Protein AF-A0A284S691-F1 (afdb_monomer)

Structure (mmCIF, N/CA/C/O backbone):
data_AF-A0A284S691-F1
#
_entry.id   AF-A0A284S691-F1
#
loop_
_atom_site.group_PDB
_atom_site.id
_atom_site.type_symbol
_atom_site.label_atom_id
_atom_site.label_alt_id
_atom_site.label_comp_id
_atom_site.label_asym_id
_atom_site.label_entity_id
_atom_site.label_seq_id
_atom_site.pdbx_PDB_ins_code
_atom_site.Cartn_x
_atom_site.Cartn_y
_atom_site.Cartn_z
_atom_site.occupancy
_atom_site.B_iso_or_equiv
_atom_site.auth_seq_id
_atom_site.auth_comp_id
_atom_site.auth_asym_id
_atom_site.auth_atom_id
_atom_site.pdbx_PDB_model_num
ATOM 1 N N . MET A 1 1 ? 20.192 -10.372 -7.775 1.00 59.16 1 MET A N 1
ATOM 2 C CA . MET A 1 1 ? 20.772 -9.023 -7.565 1.00 59.16 1 MET A CA 1
ATOM 3 C C . MET A 1 1 ? 20.100 -7.984 -8.455 1.00 59.16 1 MET A C 1
ATOM 5 O O . MET A 1 1 ? 19.517 -7.064 -7.913 1.00 59.16 1 MET A O 1
ATOM 9 N N . PHE A 1 2 ? 20.125 -8.128 -9.785 1.00 78.75 2 PHE A N 1
ATOM 10 C CA . PHE A 1 2 ? 19.568 -7.114 -10.700 1.00 78.75 2 PHE A CA 1
ATOM 11 C C . PHE A 1 2 ? 18.055 -7.197 -10.926 1.00 78.75 2 PHE A C 1
ATOM 13 O O . PHE A 1 2 ? 17.470 -6.272 -11.473 1.00 78.75 2 PHE A O 1
ATOM 20 N N . GLU A 1 3 ? 17.423 -8.285 -10.493 1.00 80.56 3 GLU A N 1
ATOM 21 C CA . GLU A 1 3 ? 16.018 -8.586 -10.773 1.00 80.56 3 GLU A CA 1
ATOM 22 C C . GLU A 1 3 ? 15.043 -7.434 -10.471 1.00 80.56 3 GLU A C 1
ATOM 24 O O . GLU A 1 3 ? 14.272 -7.100 -11.370 1.00 80.56 3 GLU A O 1
ATOM 29 N N . PRO A 1 4 ? 15.119 -6.722 -9.328 1.00 82.25 4 PRO A N 1
ATOM 30 C CA . PRO A 1 4 ? 14.211 -5.604 -9.094 1.00 82.25 4 PRO A CA 1
ATOM 31 C C . PRO A 1 4 ? 14.428 -4.419 -10.046 1.00 82.25 4 PRO A C 1
ATOM 33 O O . PRO A 1 4 ? 13.468 -3.778 -10.465 1.00 82.25 4 PRO A O 1
ATOM 36 N N . ALA A 1 5 ? 15.678 -4.150 -10.434 1.00 84.81 5 ALA A N 1
ATOM 37 C CA . ALA A 1 5 ? 15.990 -3.120 -11.422 1.00 84.81 5 ALA A CA 1
ATOM 38 C C . ALA A 1 5 ? 15.486 -3.517 -12.821 1.00 84.81 5 ALA A C 1
ATOM 40 O O . ALA A 1 5 ? 14.982 -2.673 -13.559 1.00 84.81 5 ALA A O 1
ATOM 41 N N . CYS A 1 6 ? 15.562 -4.805 -13.173 1.00 86.25 6 CYS A N 1
ATOM 42 C CA . CYS A 1 6 ? 15.021 -5.328 -14.427 1.00 86.25 6 CYS A CA 1
ATOM 43 C C . CYS A 1 6 ? 13.490 -5.204 -14.482 1.00 86.25 6 CYS A C 1
ATOM 45 O O . CYS A 1 6 ? 12.966 -4.743 -15.492 1.00 86.25 6 CYS A O 1
ATOM 47 N N . ILE A 1 7 ? 12.783 -5.556 -13.400 1.00 86.50 7 ILE A N 1
ATOM 48 C CA . ILE A 1 7 ? 11.324 -5.370 -13.286 1.00 86.50 7 ILE A CA 1
ATOM 49 C C . ILE A 1 7 ? 10.966 -3.892 -13.454 1.00 86.50 7 ILE A C 1
ATOM 51 O O . ILE A 1 7 ? 10.066 -3.555 -14.221 1.00 86.50 7 ILE A O 1
ATOM 55 N N . ARG A 1 8 ? 11.716 -2.998 -12.799 1.00 86.69 8 ARG A N 1
ATOM 56 C CA . ARG A 1 8 ? 11.491 -1.554 -12.895 1.00 86.69 8 ARG A CA 1
ATOM 57 C C . ARG A 1 8 ? 11.617 -1.036 -14.327 1.00 86.69 8 ARG A C 1
ATOM 59 O O . ARG A 1 8 ? 10.779 -0.255 -14.756 1.00 86.69 8 ARG A O 1
ATOM 66 N N . ILE A 1 9 ? 12.620 -1.501 -15.074 1.00 87.88 9 ILE A N 1
ATOM 67 C CA . ILE A 1 9 ? 12.794 -1.151 -16.493 1.00 87.88 9 ILE A CA 1
ATOM 68 C C . ILE A 1 9 ? 11.584 -1.600 -17.319 1.00 87.88 9 ILE A C 1
ATOM 70 O O . ILE A 1 9 ? 11.101 -0.836 -18.150 1.00 87.88 9 ILE A O 1
ATOM 74 N N . VAL A 1 10 ? 11.073 -2.812 -17.087 1.00 87.94 10 VAL A N 1
ATOM 75 C CA . VAL A 1 10 ? 9.892 -3.313 -17.809 1.00 87.94 10 VAL A CA 1
ATOM 76 C C . VAL A 1 10 ? 8.674 -2.420 -17.569 1.00 87.94 10 VAL A C 1
ATOM 78 O O . VAL A 1 10 ? 7.976 -2.102 -18.531 1.00 87.94 10 VAL A O 1
ATOM 81 N N . ILE A 1 11 ? 8.4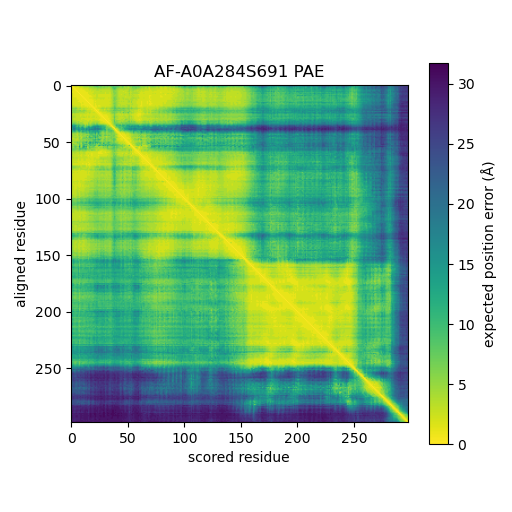57 -1.981 -16.325 1.00 89.00 11 ILE A N 1
ATOM 82 C CA . ILE A 1 11 ? 7.311 -1.147 -15.943 1.00 89.00 11 ILE A CA 1
ATOM 83 C C . ILE A 1 11 ? 7.475 0.303 -16.429 1.00 89.00 11 ILE A C 1
ATOM 85 O O . ILE A 1 11 ? 6.617 0.808 -17.149 1.00 89.00 11 ILE A O 1
ATOM 89 N N . ASP A 1 12 ? 8.578 0.979 -16.085 1.00 87.75 12 ASP A N 1
ATOM 90 C CA . ASP A 1 12 ? 8.760 2.416 -16.361 1.00 87.75 12 ASP A CA 1
ATOM 91 C C . ASP A 1 12 ? 8.804 2.720 -17.865 1.00 87.75 12 ASP A C 1
ATOM 93 O O . ASP A 1 12 ? 8.282 3.742 -18.313 1.00 87.75 12 ASP A O 1
ATOM 97 N N . PHE A 1 13 ? 9.397 1.820 -18.657 1.00 89.06 13 PHE A N 1
ATOM 98 C CA . PHE A 1 13 ? 9.438 1.945 -20.116 1.00 89.06 13 PHE A CA 1
ATOM 99 C C . PHE A 1 13 ? 8.267 1.253 -20.820 1.00 89.06 13 PHE A C 1
ATOM 101 O O . PHE A 1 13 ? 8.233 1.221 -22.051 1.00 89.06 13 PHE A O 1
ATOM 108 N N . LYS A 1 14 ? 7.298 0.723 -20.060 1.00 90.06 14 LYS A N 1
ATOM 109 C CA . LYS A 1 14 ? 6.078 0.086 -20.575 1.00 90.06 14 LYS A CA 1
ATOM 110 C C . LYS A 1 14 ? 6.353 -1.051 -21.560 1.00 90.06 14 LYS A C 1
ATOM 112 O O . LYS A 1 14 ? 5.610 -1.257 -22.516 1.00 90.06 14 LYS A O 1
ATOM 117 N N . ILE A 1 15 ? 7.444 -1.791 -21.358 1.00 88.88 15 ILE A N 1
ATOM 118 C CA . ILE A 1 15 ? 7.871 -2.849 -22.284 1.00 88.88 15 ILE A CA 1
ATOM 119 C C . ILE A 1 15 ? 6.790 -3.931 -22.382 1.00 88.88 15 ILE A C 1
ATOM 121 O O . ILE A 1 15 ? 6.462 -4.369 -23.483 1.00 88.88 15 ILE A O 1
ATOM 125 N N . ALA A 1 16 ? 6.195 -4.318 -21.249 1.00 89.44 16 ALA A N 1
ATOM 126 C CA . ALA A 1 16 ? 5.107 -5.292 -21.223 1.00 89.44 16 ALA A CA 1
ATOM 127 C C . ALA A 1 16 ? 3.877 -4.803 -22.010 1.00 89.44 16 ALA A C 1
ATOM 129 O O . ALA A 1 16 ? 3.261 -5.590 -22.724 1.00 89.44 16 ALA A O 1
ATOM 130 N N . ASP A 1 17 ? 3.550 -3.510 -21.956 1.00 91.31 17 ASP A N 1
ATOM 131 C CA . ASP A 1 17 ? 2.454 -2.931 -22.738 1.00 91.31 17 ASP A CA 1
ATOM 132 C C . ASP A 1 17 ? 2.718 -2.995 -24.246 1.00 91.31 17 ASP A C 1
ATOM 134 O O . ASP A 1 17 ? 1.840 -3.385 -25.014 1.00 91.31 17 ASP A O 1
ATOM 138 N N . TYR A 1 18 ? 3.936 -2.664 -24.687 1.00 89.81 18 TYR A N 1
ATOM 139 C CA . TYR A 1 18 ? 4.295 -2.752 -26.106 1.00 89.81 18 TYR A CA 1
ATOM 140 C C . TYR A 1 18 ? 4.242 -4.191 -26.629 1.00 89.81 18 TYR A C 1
ATOM 142 O O . TYR A 1 18 ? 3.773 -4.428 -27.744 1.00 89.81 18 TYR A O 1
ATOM 150 N N . LEU A 1 19 ? 4.673 -5.156 -25.814 1.00 90.50 19 LEU A N 1
ATOM 151 C CA . LEU A 1 19 ? 4.620 -6.579 -26.149 1.00 90.50 19 LEU A CA 1
ATOM 152 C C . LEU A 1 19 ? 3.191 -7.146 -26.152 1.00 90.50 19 LEU A C 1
ATOM 154 O O . LEU A 1 19 ? 2.951 -8.179 -26.771 1.00 90.50 19 LEU A O 1
ATOM 158 N N . LEU A 1 20 ? 2.219 -6.476 -25.523 1.00 90.25 20 LEU A N 1
ATOM 159 C CA . LEU A 1 20 ? 0.819 -6.916 -25.504 1.00 90.25 20 LEU A CA 1
ATOM 160 C C . LEU A 1 20 ? 0.196 -6.941 -26.908 1.00 90.25 20 LEU A C 1
ATOM 162 O O . LEU A 1 20 ? -0.598 -7.822 -27.225 1.00 90.25 20 LEU A O 1
ATOM 166 N N . ALA A 1 21 ? 0.588 -5.996 -27.764 1.00 88.00 21 ALA A N 1
ATOM 167 C CA . ALA A 1 21 ? 0.134 -5.916 -29.151 1.00 88.00 21 ALA A CA 1
ATOM 168 C C . ALA A 1 21 ? 0.934 -6.821 -30.114 1.00 88.00 21 ALA A C 1
ATOM 170 O O . ALA A 1 21 ? 0.681 -6.791 -31.320 1.00 88.00 21 ALA A O 1
ATOM 171 N N . LYS A 1 22 ? 1.922 -7.570 -29.603 1.00 90.56 22 LYS A N 1
ATOM 172 C CA . LYS A 1 22 ? 2.934 -8.310 -30.373 1.00 90.56 22 LYS A CA 1
ATOM 173 C C . LYS A 1 22 ? 3.151 -9.708 -29.782 1.00 90.56 22 LYS A C 1
ATOM 175 O O . LYS A 1 22 ? 4.185 -9.953 -29.159 1.00 90.56 22 LYS A O 1
ATOM 180 N N . PRO A 1 23 ? 2.183 -10.631 -29.935 1.00 86.25 23 PRO A N 1
ATOM 181 C CA . PRO A 1 23 ? 2.281 -11.982 -29.377 1.00 86.25 23 PRO A CA 1
ATOM 182 C C . PRO A 1 23 ? 3.472 -12.785 -29.923 1.00 86.25 23 PRO A C 1
ATOM 184 O O . PRO A 1 23 ? 3.987 -13.657 -29.230 1.00 86.25 23 PRO A O 1
ATOM 187 N N . GLU A 1 24 ? 3.928 -12.479 -31.137 1.00 88.06 24 GLU A N 1
ATOM 188 C CA . GLU A 1 24 ? 5.138 -13.028 -31.756 1.00 88.06 24 GLU A CA 1
ATOM 189 C C . GLU A 1 24 ? 6.447 -12.509 -31.134 1.00 88.06 24 GLU A C 1
ATOM 191 O O . GLU A 1 24 ? 7.512 -13.078 -31.366 1.00 88.06 24 GLU A O 1
ATOM 196 N N . GLY A 1 25 ? 6.365 -11.458 -30.318 1.00 89.50 25 GLY A N 1
ATOM 197 C CA . GLY A 1 25 ? 7.501 -10.775 -29.719 1.00 89.50 25 GLY A CA 1
ATOM 198 C C . GLY A 1 25 ? 8.087 -9.665 -30.587 1.00 89.50 25 GLY A C 1
ATOM 199 O O . GLY A 1 25 ? 7.695 -9.446 -31.730 1.00 89.50 25 GLY A O 1
ATOM 200 N N . LEU A 1 26 ? 9.031 -8.927 -30.010 1.00 90.19 26 LEU A N 1
ATOM 201 C CA . LEU A 1 26 ? 9.784 -7.867 -30.679 1.00 90.19 26 LEU A CA 1
ATOM 202 C C . LEU A 1 26 ? 11.280 -8.125 -30.562 1.00 90.19 26 LEU A C 1
ATOM 204 O O . LEU A 1 26 ? 11.754 -8.628 -29.538 1.00 90.19 26 LEU A O 1
ATOM 208 N N . HIS A 1 27 ? 12.026 -7.728 -31.592 1.00 90.25 27 HIS A N 1
ATOM 209 C CA . HIS A 1 27 ? 13.478 -7.815 -31.557 1.00 90.25 27 HIS A CA 1
ATOM 210 C C . HIS A 1 27 ? 14.060 -6.798 -30.560 1.00 90.25 27 HIS A C 1
ATOM 212 O O . HIS A 1 27 ? 13.557 -5.680 -30.408 1.00 90.25 27 HIS A O 1
ATOM 218 N N . VAL A 1 28 ? 15.171 -7.140 -29.902 1.00 86.06 28 VAL A N 1
ATOM 219 C CA . VAL A 1 28 ? 15.816 -6.308 -28.873 1.00 86.06 28 VAL A CA 1
ATOM 220 C C . VAL A 1 28 ? 16.140 -4.899 -29.364 1.00 86.06 28 VAL A C 1
ATOM 222 O O . VAL A 1 28 ? 16.062 -3.943 -28.597 1.00 86.06 28 VAL A O 1
ATOM 225 N N . SER A 1 29 ? 16.479 -4.736 -30.644 1.00 85.12 29 SER A N 1
ATOM 226 C CA . SER A 1 29 ? 16.773 -3.423 -31.228 1.00 85.12 29 SER A CA 1
ATOM 227 C C . SER A 1 29 ? 15.550 -2.509 -31.263 1.00 85.12 29 SER A C 1
ATOM 229 O O . SER A 1 29 ? 15.687 -1.303 -31.065 1.00 85.12 29 SER A O 1
ATOM 231 N N . GLU A 1 30 ? 14.362 -3.071 -31.496 1.00 85.81 30 GLU A N 1
ATOM 232 C CA . GLU A 1 30 ? 13.101 -2.326 -31.488 1.00 85.81 30 GLU A CA 1
ATOM 233 C C . GLU A 1 30 ? 12.750 -1.913 -30.060 1.00 85.81 30 GLU A C 1
ATOM 235 O O . GLU A 1 30 ? 12.485 -0.740 -29.795 1.00 85.81 30 GLU A O 1
ATOM 240 N N . LEU A 1 31 ? 12.876 -2.849 -29.114 1.00 84.44 31 LEU A N 1
ATOM 241 C CA . LEU A 1 31 ? 12.691 -2.579 -27.688 1.00 84.44 31 LEU A CA 1
ATOM 242 C C . LEU A 1 31 ? 13.699 -1.542 -27.162 1.00 84.44 31 LEU A C 1
ATOM 244 O O . LEU A 1 31 ? 13.345 -0.665 -26.378 1.00 84.44 31 LEU A O 1
ATOM 248 N N . ALA A 1 32 ? 14.943 -1.566 -27.644 1.00 83.44 32 ALA A N 1
ATOM 249 C CA . ALA A 1 32 ? 15.950 -0.556 -27.323 1.00 83.44 32 ALA A CA 1
ATOM 250 C C . ALA A 1 32 ? 15.619 0.831 -27.875 1.00 83.44 32 ALA A C 1
ATOM 252 O O . ALA A 1 32 ? 15.903 1.843 -27.227 1.00 83.44 32 ALA A O 1
ATOM 253 N N . GLY A 1 33 ? 14.985 0.884 -29.048 1.00 82.38 33 GLY A N 1
ATOM 254 C CA . GLY A 1 33 ? 14.453 2.120 -29.611 1.00 82.38 33 GLY A CA 1
ATOM 255 C C . GLY A 1 33 ? 13.418 2.774 -28.696 1.00 82.38 33 GLY A C 1
ATOM 256 O O . GLY A 1 33 ? 13.470 3.987 -28.502 1.00 82.38 33 GLY A O 1
ATOM 257 N N . ILE A 1 34 ? 12.547 1.972 -28.075 1.00 79.38 34 ILE A N 1
ATOM 258 C CA . ILE A 1 34 ? 11.507 2.441 -27.145 1.00 79.38 34 ILE A CA 1
ATOM 259 C C . ILE A 1 34 ? 12.117 3.057 -25.878 1.00 79.38 34 ILE A C 1
ATOM 261 O O . ILE A 1 34 ? 11.683 4.118 -25.437 1.00 79.38 34 ILE A O 1
ATOM 265 N N . VAL A 1 35 ? 13.131 2.410 -25.298 1.00 75.81 35 VAL A N 1
ATOM 266 C CA . VAL A 1 35 ? 13.708 2.806 -24.000 1.00 75.81 35 VAL A CA 1
ATOM 267 C C . VAL A 1 35 ? 14.578 4.060 -24.102 1.00 75.81 35 VAL A C 1
ATOM 269 O O . VAL A 1 35 ? 14.478 4.958 -23.269 1.00 75.81 35 VAL A O 1
ATOM 272 N N . SER A 1 36 ? 15.471 4.128 -25.092 1.00 68.19 36 SER A N 1
ATOM 273 C CA . SER A 1 36 ? 16.519 5.162 -25.138 1.00 68.19 36 SER A CA 1
ATOM 274 C C . SER A 1 36 ? 16.487 6.065 -26.366 1.00 68.19 36 SER A C 1
ATOM 276 O O . SER A 1 36 ? 17.348 6.938 -26.490 1.00 68.19 36 SER A O 1
ATOM 278 N N . GLY A 1 37 ? 15.576 5.837 -27.320 1.00 60.28 37 GLY A N 1
ATOM 279 C CA . GLY A 1 37 ? 15.599 6.511 -28.627 1.00 60.28 37 GLY A CA 1
ATOM 280 C C . GLY A 1 37 ? 16.883 6.253 -29.437 1.00 60.28 37 GLY A C 1
ATOM 281 O O . GLY A 1 37 ? 17.103 6.865 -30.479 1.00 60.28 37 GLY A O 1
ATOM 282 N N . LYS A 1 38 ? 17.760 5.367 -28.948 1.00 52.69 38 LYS A N 1
ATOM 283 C CA . LYS A 1 38 ? 19.059 4.986 -29.512 1.00 52.69 38 LYS A CA 1
ATOM 284 C C . LYS A 1 38 ? 19.264 3.490 -29.298 1.00 52.69 38 LYS A C 1
ATOM 286 O O . LYS A 1 38 ? 19.074 2.998 -28.188 1.00 52.69 38 LYS A O 1
ATOM 291 N N . ALA A 1 39 ? 19.717 2.792 -30.337 1.00 54.03 39 ALA A N 1
ATOM 292 C CA . ALA A 1 39 ? 19.916 1.339 -30.340 1.00 54.03 39 ALA A CA 1
ATOM 293 C C . ALA A 1 39 ? 21.047 0.840 -29.409 1.00 54.03 39 ALA A C 1
ATOM 295 O O . ALA A 1 39 ? 21.148 -0.356 -29.149 1.00 54.03 39 ALA A O 1
ATOM 296 N N . SER A 1 40 ? 21.895 1.732 -28.883 1.00 54.34 40 SER A N 1
ATOM 297 C CA . SER A 1 40 ? 23.124 1.381 -28.150 1.00 54.34 40 SER A CA 1
ATOM 298 C C . SER A 1 40 ? 22.911 0.697 -26.794 1.00 54.34 40 SER A C 1
ATOM 300 O O . SER A 1 40 ? 23.873 0.188 -26.230 1.00 54.34 40 SER A O 1
ATOM 302 N N . ASN A 1 41 ? 21.680 0.658 -26.272 1.00 63.81 41 ASN A N 1
ATOM 303 C CA . ASN A 1 41 ? 21.364 0.046 -24.974 1.00 63.81 41 ASN A CA 1
ATOM 304 C C . ASN A 1 41 ? 20.722 -1.350 -25.095 1.00 63.81 41 ASN A C 1
ATOM 306 O O . ASN A 1 41 ? 20.270 -1.905 -24.091 1.00 63.81 41 ASN A O 1
ATOM 310 N N . GLY A 1 42 ? 20.686 -1.928 -26.304 1.00 65.00 42 GLY A N 1
ATOM 311 C CA . GLY A 1 42 ? 20.043 -3.220 -26.564 1.00 65.00 42 GLY A CA 1
ATOM 312 C C . GLY A 1 42 ? 20.563 -4.358 -25.689 1.00 65.00 42 GLY A C 1
ATOM 313 O O . GLY A 1 42 ? 19.768 -5.141 -25.190 1.00 65.00 42 GLY A O 1
ATOM 314 N N . SER A 1 43 ? 21.862 -4.404 -25.389 1.00 69.38 43 SER A N 1
ATOM 315 C CA . SER A 1 43 ? 22.449 -5.432 -24.518 1.00 69.38 43 SER A CA 1
ATOM 316 C C . SER A 1 43 ? 21.956 -5.355 -23.066 1.00 69.38 43 SER A C 1
ATOM 318 O O . SER A 1 43 ? 21.643 -6.386 -22.474 1.00 69.38 43 SER A O 1
ATOM 320 N N . CYS A 1 44 ? 21.817 -4.151 -22.498 1.00 74.06 44 CYS A N 1
ATOM 321 C CA . CYS A 1 44 ? 21.237 -3.964 -21.162 1.00 74.06 44 CYS A CA 1
ATOM 322 C C . CYS A 1 44 ? 19.767 -4.393 -21.117 1.00 74.06 44 CYS A C 1
ATOM 324 O O . CYS A 1 44 ? 19.333 -5.012 -20.148 1.00 74.06 44 CYS A O 1
ATOM 326 N N . ILE A 1 45 ? 19.003 -4.085 -22.165 1.00 75.81 45 ILE A N 1
ATOM 327 C CA . ILE A 1 45 ? 17.580 -4.430 -22.246 1.00 75.81 45 ILE A CA 1
ATOM 328 C C . ILE A 1 45 ? 17.412 -5.934 -22.454 1.00 75.81 45 ILE A C 1
ATOM 330 O O . ILE A 1 45 ? 16.691 -6.556 -21.681 1.00 75.81 45 ILE A O 1
ATOM 334 N N . ALA A 1 46 ? 18.148 -6.549 -23.386 1.00 70.44 46 ALA A N 1
ATOM 335 C CA . ALA A 1 46 ? 18.174 -8.003 -23.552 1.00 70.44 46 ALA A CA 1
ATOM 336 C C . ALA A 1 46 ? 18.523 -8.714 -22.245 1.00 70.44 46 ALA A C 1
ATOM 338 O O . ALA A 1 46 ? 17.845 -9.668 -21.874 1.00 70.44 46 ALA A O 1
ATOM 339 N N . PHE A 1 47 ? 19.529 -8.233 -21.510 1.00 77.38 47 PHE A N 1
ATOM 340 C CA . PHE A 1 47 ? 19.877 -8.785 -20.204 1.00 77.38 47 PHE A CA 1
ATOM 341 C C . PHE A 1 47 ? 18.701 -8.710 -19.220 1.00 77.38 47 PHE A C 1
ATOM 343 O O . PHE A 1 47 ? 18.337 -9.720 -18.616 1.00 77.38 47 PHE A O 1
ATOM 350 N N . CYS A 1 48 ? 18.061 -7.543 -19.099 1.00 78.69 48 CYS A N 1
ATOM 351 C CA . CYS A 1 48 ? 16.929 -7.361 -18.191 1.00 78.69 48 CYS A CA 1
ATOM 352 C C . CYS A 1 48 ? 15.747 -8.266 -18.548 1.00 78.69 48 CYS A C 1
ATOM 354 O O . CYS A 1 48 ? 15.198 -8.937 -17.675 1.00 78.69 48 CYS A O 1
ATOM 356 N N . LEU A 1 49 ? 15.382 -8.322 -19.827 1.00 75.69 49 LEU A N 1
ATOM 357 C CA . LEU A 1 49 ? 14.253 -9.113 -20.308 1.00 75.69 49 LEU A CA 1
ATOM 358 C C . LEU A 1 49 ? 14.536 -10.619 -20.238 1.00 75.69 49 LEU A C 1
ATOM 360 O O . LEU A 1 49 ? 13.643 -11.402 -19.915 1.00 75.69 49 LEU A O 1
ATOM 364 N N . THR A 1 50 ? 15.788 -11.032 -20.442 1.00 77.00 50 THR A N 1
ATOM 365 C CA . THR A 1 50 ? 16.205 -12.431 -20.266 1.00 77.00 50 THR A CA 1
ATOM 366 C C . THR A 1 50 ? 16.081 -12.860 -18.805 1.00 77.00 50 THR A C 1
ATOM 368 O O . THR A 1 50 ? 15.560 -13.940 -18.535 1.00 77.00 50 THR A O 1
ATOM 371 N N . ILE A 1 51 ? 16.468 -12.005 -17.846 1.00 75.88 51 ILE A N 1
ATOM 372 C CA . ILE A 1 51 ? 16.265 -12.278 -16.410 1.00 75.88 51 ILE A CA 1
ATOM 373 C C . ILE A 1 51 ? 14.775 -12.433 -16.080 1.00 75.88 51 ILE A C 1
ATOM 375 O O . ILE A 1 51 ? 14.412 -13.340 -15.335 1.00 75.88 51 ILE A O 1
ATOM 379 N N . GLN A 1 52 ? 13.909 -11.611 -16.682 1.00 74.38 52 GLN A N 1
ATOM 380 C CA . GLN A 1 52 ? 12.448 -11.717 -16.536 1.00 74.38 52 GLN A CA 1
ATOM 381 C C . GLN A 1 52 ? 11.826 -12.877 -17.336 1.00 74.38 52 GLN A C 1
ATOM 383 O O . GLN A 1 52 ? 10.606 -13.047 -17.346 1.00 74.38 52 GLN A O 1
ATOM 388 N N . ARG A 1 53 ? 12.655 -13.707 -17.986 1.00 77.81 53 ARG A N 1
ATOM 389 C CA . ARG A 1 53 ? 12.248 -14.887 -18.766 1.00 77.81 53 ARG A CA 1
ATOM 390 C C . ARG A 1 53 ? 11.303 -14.551 -19.926 1.00 77.81 53 ARG A C 1
ATOM 392 O O . ARG A 1 53 ? 10.429 -15.343 -20.266 1.00 77.81 53 ARG A O 1
ATOM 399 N N . LEU A 1 54 ? 11.475 -13.370 -20.517 1.00 72.94 54 LEU A N 1
ATOM 400 C CA . LEU A 1 54 ? 10.695 -12.876 -21.658 1.00 72.94 54 LEU A CA 1
ATOM 401 C C . LEU A 1 54 ? 11.262 -13.318 -23.021 1.00 72.94 54 LEU A C 1
ATOM 403 O O . LEU A 1 54 ? 10.637 -13.063 -24.043 1.00 72.94 54 LEU A O 1
ATOM 407 N N . LEU A 1 55 ? 12.454 -13.925 -23.062 1.00 72.38 55 LEU A N 1
ATOM 408 C CA . LEU A 1 55 ? 13.108 -14.363 -24.302 1.00 72.38 55 LEU A CA 1
ATOM 409 C C . LEU A 1 55 ? 12.367 -15.568 -24.901 1.00 72.38 55 LEU A C 1
ATOM 411 O O . LEU A 1 55 ? 12.191 -16.575 -24.212 1.00 72.38 55 LEU A O 1
ATOM 415 N N . VAL A 1 56 ? 11.974 -15.472 -26.171 1.00 81.25 56 VAL A N 1
ATOM 416 C CA . VAL A 1 56 ? 11.262 -16.544 -26.893 1.00 81.25 56 VAL A CA 1
ATOM 417 C C . VAL A 1 56 ? 12.032 -17.085 -28.099 1.00 81.25 56 VAL A C 1
ATOM 419 O O . VAL A 1 56 ? 11.864 -18.253 -28.434 1.00 81.25 56 VAL A O 1
ATOM 422 N N . ASP A 1 57 ? 12.905 -16.278 -28.704 1.00 81.12 57 ASP A N 1
ATOM 423 C CA . ASP A 1 57 ? 13.831 -16.673 -29.776 1.00 81.12 57 ASP A CA 1
ATOM 424 C C . ASP A 1 57 ? 15.082 -15.769 -29.734 1.00 81.12 57 ASP A C 1
ATOM 426 O O . ASP A 1 57 ? 15.153 -14.864 -28.899 1.00 81.12 57 ASP A O 1
ATOM 430 N N . LEU A 1 58 ? 16.081 -15.998 -30.593 1.00 83.06 58 LEU A N 1
ATOM 431 C CA . LEU A 1 58 ? 17.310 -15.203 -30.655 1.00 83.06 58 LEU A CA 1
ATOM 432 C C . LEU A 1 58 ? 16.984 -13.712 -30.794 1.00 83.06 58 LEU A C 1
ATOM 434 O O . LEU A 1 58 ? 16.441 -13.275 -31.805 1.00 83.06 58 LEU A O 1
ATOM 438 N N . ASP A 1 59 ? 17.335 -12.949 -29.757 1.00 85.31 59 ASP A N 1
ATOM 439 C CA . ASP A 1 59 ? 17.086 -11.512 -29.637 1.00 85.31 59 ASP A CA 1
ATOM 440 C C . ASP A 1 59 ? 15.606 -11.090 -29.739 1.00 85.31 59 ASP A C 1
ATOM 442 O O . ASP A 1 59 ? 15.326 -9.897 -29.846 1.00 85.31 59 ASP A O 1
ATOM 446 N N . VAL A 1 60 ? 14.650 -12.023 -29.639 1.00 87.69 60 VAL A N 1
ATOM 447 C CA . VAL A 1 60 ? 13.203 -11.752 -29.682 1.00 87.69 60 VAL A CA 1
ATOM 448 C C . VAL A 1 60 ? 12.566 -12.023 -28.323 1.00 87.69 60 VAL A C 1
ATOM 450 O O . VAL A 1 60 ? 12.711 -13.100 -27.739 1.00 87.69 60 VAL A O 1
ATOM 453 N N . PHE A 1 61 ? 11.817 -11.038 -27.829 1.00 89.81 61 PHE A N 1
ATOM 454 C CA . PHE A 1 61 ? 11.175 -11.076 -26.517 1.00 89.81 61 PHE A CA 1
ATOM 455 C C . PHE A 1 61 ? 9.664 -10.918 -26.646 1.00 89.81 61 PHE A C 1
ATOM 457 O O . PHE A 1 61 ? 9.207 -10.035 -27.365 1.00 89.81 61 PHE A O 1
ATOM 464 N N . ALA A 1 62 ? 8.894 -11.726 -25.918 1.00 91.19 62 ALA A N 1
ATOM 465 C CA . ALA A 1 62 ? 7.434 -11.671 -25.879 1.00 91.19 62 ALA A CA 1
ATOM 466 C C . ALA A 1 62 ? 6.921 -11.838 -24.446 1.00 91.19 62 ALA A C 1
ATOM 468 O O . ALA A 1 62 ? 7.588 -12.440 -23.600 1.00 91.19 62 ALA A O 1
ATOM 469 N N . ASN A 1 63 ? 5.721 -11.322 -24.169 1.00 90.06 63 ASN A N 1
ATOM 470 C CA . ASN A 1 63 ? 5.107 -11.498 -22.858 1.00 90.06 63 ASN A CA 1
ATOM 471 C C . ASN A 1 63 ? 4.847 -12.975 -22.549 1.00 90.06 63 ASN A C 1
ATOM 473 O O . ASN A 1 63 ? 4.386 -13.744 -23.389 1.00 90.06 63 ASN A O 1
ATOM 477 N N . ASN A 1 64 ? 5.075 -13.344 -21.293 1.00 85.25 64 ASN A N 1
ATOM 478 C CA . ASN A 1 64 ? 4.684 -14.624 -20.727 1.00 85.25 64 ASN A CA 1
ATOM 479 C C . ASN A 1 64 ? 3.648 -14.395 -19.614 1.00 85.25 64 ASN A C 1
ATOM 481 O O . ASN A 1 64 ? 3.343 -13.265 -19.240 1.00 85.25 64 ASN A O 1
ATOM 485 N N . ARG A 1 65 ? 3.121 -15.475 -19.030 1.00 84.75 65 ARG A N 1
ATOM 486 C CA . ARG A 1 65 ? 2.096 -15.380 -17.976 1.00 84.75 65 ARG A CA 1
ATOM 487 C C . ARG A 1 65 ? 2.505 -14.506 -16.778 1.00 84.75 65 ARG A C 1
ATOM 489 O O . ARG A 1 65 ? 1.635 -13.896 -16.174 1.00 84.75 65 ARG A O 1
ATOM 496 N N . LEU A 1 66 ? 3.790 -14.464 -16.423 1.00 83.25 66 LEU A N 1
ATOM 497 C CA . LEU A 1 66 ? 4.286 -13.669 -15.296 1.00 83.25 66 LEU A CA 1
ATOM 498 C C . LEU A 1 66 ? 4.447 -12.196 -15.676 1.00 83.25 66 LEU A C 1
ATOM 500 O O . LEU A 1 66 ? 4.064 -11.324 -14.907 1.00 83.25 66 LEU A O 1
ATOM 504 N N . SER A 1 67 ? 4.971 -11.907 -16.867 1.00 84.81 67 SER A N 1
ATOM 505 C CA . SER A 1 67 ? 5.171 -10.526 -17.310 1.00 84.81 67 SER A CA 1
ATOM 506 C C . SER A 1 67 ? 3.869 -9.801 -17.642 1.00 84.81 67 SER A C 1
ATOM 508 O O . SER A 1 67 ? 3.844 -8.575 -17.628 1.00 84.81 67 SER A O 1
ATOM 510 N N . MET A 1 68 ? 2.778 -10.536 -17.877 1.00 87.56 68 MET A N 1
ATOM 511 C CA . MET A 1 68 ? 1.438 -9.952 -17.991 1.00 87.56 68 MET A CA 1
ATOM 512 C C . MET A 1 68 ? 1.019 -9.193 -16.724 1.00 87.56 68 MET A C 1
ATOM 514 O O . MET A 1 68 ? 0.321 -8.194 -16.836 1.00 87.56 68 MET A O 1
ATOM 518 N N . ALA A 1 69 ? 1.507 -9.594 -15.544 1.00 86.69 69 ALA A N 1
ATOM 519 C CA . ALA A 1 69 ? 1.271 -8.875 -14.288 1.00 86.69 69 ALA A CA 1
ATOM 520 C C . ALA A 1 69 ? 2.042 -7.539 -14.191 1.00 86.69 69 ALA A C 1
ATOM 522 O O . ALA A 1 69 ? 1.860 -6.778 -13.245 1.00 86.69 69 ALA A O 1
ATOM 523 N N . LEU A 1 70 ? 2.936 -7.255 -15.148 1.00 88.56 70 LEU A N 1
ATOM 524 C CA . LEU A 1 70 ? 3.716 -6.014 -15.229 1.00 88.56 70 LEU A CA 1
ATOM 525 C C . LEU A 1 70 ? 3.154 -5.025 -16.264 1.00 88.56 70 LEU A C 1
ATOM 527 O O . LEU A 1 70 ? 3.744 -3.966 -16.468 1.00 88.56 70 LEU A O 1
ATOM 531 N N . VAL A 1 71 ? 2.047 -5.367 -16.931 1.00 89.81 71 VAL A N 1
ATOM 532 C CA . VAL A 1 71 ? 1.342 -4.484 -17.872 1.00 89.81 71 VAL A CA 1
ATOM 533 C C . VAL A 1 71 ? 0.728 -3.304 -17.114 1.00 89.81 71 VAL A C 1
ATOM 535 O O . VAL A 1 71 ? 0.251 -3.452 -15.986 1.00 89.81 71 VAL A O 1
ATOM 538 N N . SER A 1 72 ? 0.717 -2.119 -17.730 1.00 85.56 72 SER A N 1
ATOM 539 C CA . SER A 1 72 ? 0.146 -0.927 -17.106 1.00 85.56 72 SER A CA 1
ATOM 540 C C . SER A 1 72 ? -1.332 -1.141 -16.759 1.00 85.56 72 SER A C 1
ATOM 542 O O . SER A 1 72 ? -2.136 -1.564 -17.586 1.00 85.56 72 SER A O 1
ATOM 544 N N . GLY A 1 73 ? -1.703 -0.792 -15.527 1.00 78.19 73 GLY A N 1
ATOM 545 C CA . GLY A 1 73 ? -3.070 -0.936 -15.017 1.00 78.19 73 GLY A CA 1
ATOM 546 C C . GLY A 1 73 ? -3.323 -2.227 -14.238 1.00 78.19 73 GLY A C 1
ATOM 547 O O . GLY A 1 73 ? -4.314 -2.284 -13.513 1.00 78.19 73 GLY A O 1
ATOM 548 N N . ASP A 1 74 ? -2.424 -3.213 -14.308 1.00 83.00 74 ASP A N 1
ATOM 549 C CA . ASP A 1 74 ? -2.434 -4.336 -13.373 1.00 83.00 74 ASP A CA 1
ATOM 550 C C . ASP A 1 74 ? -1.991 -3.861 -11.976 1.00 83.00 74 ASP A C 1
ATOM 552 O O . ASP A 1 74 ? -1.053 -3.064 -11.829 1.00 83.00 74 ASP A O 1
ATOM 556 N N . GLY A 1 75 ? -2.677 -4.316 -10.926 1.00 76.12 75 GLY A N 1
ATOM 557 C CA . GLY A 1 75 ? -2.349 -3.926 -9.557 1.00 76.12 75 GLY A CA 1
ATOM 558 C C . GLY A 1 75 ? -0.953 -4.392 -9.136 1.00 76.12 75 GLY A C 1
ATOM 559 O O . GLY A 1 75 ? -0.278 -3.699 -8.367 1.00 76.12 75 GLY A O 1
ATOM 560 N N . ILE A 1 76 ? -0.488 -5.531 -9.661 1.00 81.75 76 ILE A N 1
ATOM 561 C CA . ILE A 1 76 ? 0.824 -6.099 -9.343 1.00 81.75 76 ILE A CA 1
ATOM 562 C C . ILE A 1 76 ? 1.921 -5.197 -9.907 1.00 81.75 76 ILE A C 1
ATOM 564 O O . ILE A 1 76 ? 2.929 -4.987 -9.233 1.00 81.75 76 ILE A O 1
ATOM 568 N N . ALA A 1 77 ? 1.711 -4.577 -11.072 1.00 86.00 77 ALA A N 1
ATOM 569 C CA . ALA A 1 77 ? 2.633 -3.586 -11.621 1.00 86.00 77 ALA A CA 1
ATOM 570 C C . ALA A 1 77 ? 2.780 -2.370 -10.686 1.00 86.00 77 ALA A C 1
ATOM 572 O O . ALA A 1 77 ? 3.892 -1.882 -10.468 1.00 86.00 77 ALA A O 1
ATOM 573 N N . MET A 1 78 ? 1.685 -1.905 -10.070 1.00 82.81 78 MET A N 1
ATOM 574 C CA . MET A 1 78 ? 1.723 -0.810 -9.087 1.00 82.81 78 MET A CA 1
ATOM 575 C C . MET A 1 78 ? 2.455 -1.220 -7.804 1.00 82.81 78 MET A C 1
ATOM 577 O O . MET A 1 78 ? 3.287 -0.465 -7.300 1.00 82.81 78 MET A O 1
ATOM 581 N N . TYR A 1 79 ? 2.216 -2.433 -7.301 1.00 83.75 79 TYR A N 1
ATOM 582 C CA . TYR A 1 79 ? 2.946 -2.954 -6.143 1.00 83.75 79 TYR A CA 1
ATOM 583 C C . TYR A 1 79 ? 4.442 -3.122 -6.429 1.00 83.75 79 TYR A C 1
ATOM 585 O O . TYR A 1 79 ? 5.290 -2.622 -5.685 1.00 83.75 79 TYR A O 1
ATOM 593 N N . ALA A 1 80 ? 4.780 -3.739 -7.560 1.00 85.25 80 ALA A N 1
ATOM 594 C CA . ALA A 1 80 ? 6.152 -3.893 -8.019 1.00 85.25 80 ALA A CA 1
ATOM 595 C C . ALA A 1 80 ? 6.845 -2.534 -8.189 1.00 85.25 80 ALA A C 1
ATOM 597 O O . ALA A 1 80 ? 8.014 -2.406 -7.841 1.00 85.25 80 ALA A O 1
ATOM 598 N N . THR A 1 81 ? 6.137 -1.498 -8.645 1.00 86.56 81 THR A N 1
ATOM 599 C CA . THR A 1 81 ? 6.654 -0.123 -8.750 1.00 86.56 81 THR A CA 1
ATOM 600 C C . THR A 1 81 ? 7.135 0.396 -7.393 1.00 86.56 81 THR A C 1
ATOM 602 O O . THR A 1 81 ? 8.286 0.821 -7.288 1.00 86.56 81 THR A O 1
ATOM 605 N N . VAL A 1 82 ? 6.301 0.322 -6.351 1.00 84.75 82 VAL A N 1
ATOM 606 C CA . VAL A 1 82 ? 6.643 0.799 -4.995 1.00 84.75 82 VAL A CA 1
ATOM 607 C C . VAL A 1 82 ? 7.860 0.053 -4.439 1.00 84.75 82 VAL A C 1
ATOM 609 O O . VAL A 1 82 ? 8.826 0.673 -3.988 1.00 84.75 82 VAL A O 1
ATOM 612 N N . ILE A 1 83 ? 7.856 -1.279 -4.543 1.00 84.00 83 ILE A N 1
ATOM 613 C CA . ILE A 1 83 ? 8.936 -2.126 -4.020 1.00 84.00 83 ILE A CA 1
ATOM 614 C C . ILE A 1 83 ? 10.251 -1.891 -4.771 1.00 84.00 83 ILE A C 1
ATOM 616 O O . ILE A 1 83 ? 11.316 -1.751 -4.167 1.00 84.00 83 ILE A O 1
ATOM 620 N N . THR A 1 84 ? 10.195 -1.847 -6.102 1.00 85.25 84 THR A N 1
ATOM 621 C CA . THR A 1 84 ? 11.401 -1.770 -6.935 1.00 85.25 84 THR A CA 1
ATOM 622 C C . THR A 1 84 ? 12.056 -0.390 -6.943 1.00 85.25 84 THR A C 1
ATOM 624 O O . THR A 1 84 ? 13.247 -0.307 -7.240 1.00 85.25 84 THR A O 1
ATOM 627 N N . ASP A 1 85 ? 11.321 0.667 -6.586 1.00 86.88 85 ASP A N 1
ATOM 628 C CA . ASP A 1 85 ? 11.829 2.039 -6.488 1.00 86.88 85 ASP A CA 1
ATOM 629 C C . ASP A 1 85 ? 12.110 2.436 -5.042 1.00 86.88 85 ASP A C 1
ATOM 631 O O . ASP A 1 85 ? 13.242 2.317 -4.575 1.00 86.88 85 ASP A O 1
ATOM 635 N N . GLU A 1 86 ? 11.089 2.888 -4.321 1.00 85.00 86 GLU A N 1
ATOM 636 C CA . GLU A 1 86 ? 11.239 3.533 -3.017 1.00 85.00 86 GLU A CA 1
ATOM 637 C C . GLU A 1 86 ? 11.815 2.566 -1.984 1.00 85.00 86 GLU A C 1
ATOM 639 O O . GLU A 1 86 ? 12.784 2.902 -1.297 1.00 85.00 86 GLU A O 1
ATOM 644 N N . THR A 1 87 ? 11.271 1.347 -1.901 1.00 83.62 87 THR A N 1
ATOM 645 C CA . THR A 1 87 ? 11.71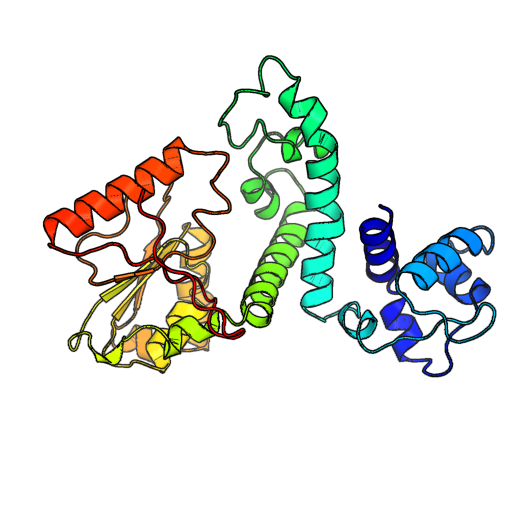8 0.354 -0.917 1.00 83.62 87 THR A CA 1
ATOM 646 C C . THR A 1 87 ? 13.146 -0.091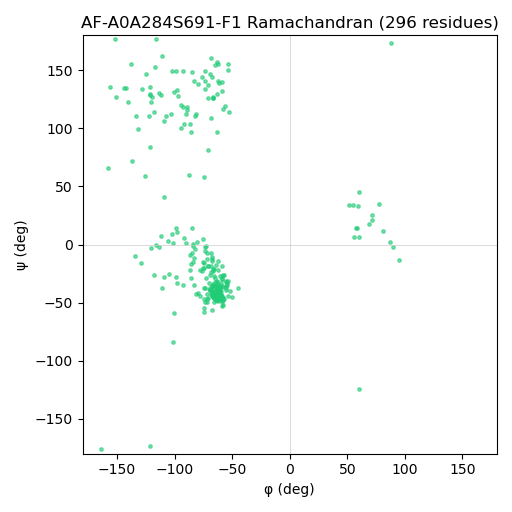 -1.185 1.00 83.62 87 THR A C 1
ATOM 648 O O . THR A 1 87 ? 13.967 -0.040 -0.275 1.00 83.62 87 THR A O 1
ATOM 651 N N . ASN A 1 88 ? 13.484 -0.473 -2.418 1.00 84.75 88 ASN A N 1
ATOM 652 C CA . ASN A 1 88 ? 14.837 -0.932 -2.730 1.00 84.75 88 ASN A CA 1
ATOM 653 C C . ASN A 1 88 ? 15.894 0.157 -2.586 1.00 84.75 88 ASN A C 1
ATOM 655 O O . ASN A 1 88 ? 16.953 -0.105 -2.018 1.00 84.75 88 ASN A O 1
ATOM 659 N N . LYS A 1 89 ? 15.619 1.377 -3.062 1.00 86.88 89 LYS A N 1
ATOM 660 C CA . LYS A 1 89 ? 16.565 2.490 -2.922 1.00 86.88 89 LYS A CA 1
ATOM 661 C C . LYS A 1 89 ? 16.791 2.844 -1.455 1.00 86.88 89 LYS A C 1
ATOM 663 O O . LYS A 1 89 ? 17.929 3.061 -1.051 1.00 86.88 89 LYS A O 1
ATOM 668 N N . SER A 1 90 ? 15.729 2.824 -0.650 1.00 86.75 90 SER A N 1
ATOM 669 C CA . SER A 1 90 ? 15.832 3.004 0.800 1.00 86.75 90 SER A CA 1
ATOM 670 C C . SER A 1 90 ? 16.596 1.850 1.453 1.00 86.75 90 SER A C 1
ATOM 672 O O . SER A 1 90 ? 17.488 2.085 2.259 1.00 86.75 90 SER A O 1
ATOM 674 N N . ALA A 1 91 ? 16.309 0.601 1.080 1.00 84.50 91 ALA A N 1
ATOM 675 C CA . ALA A 1 91 ? 16.963 -0.584 1.635 1.00 84.50 91 ALA A CA 1
ATOM 676 C C . ALA A 1 91 ? 18.475 -0.592 1.372 1.00 84.50 91 ALA A C 1
ATOM 678 O O . ALA A 1 91 ? 19.245 -1.005 2.239 1.00 84.50 91 ALA A O 1
ATOM 679 N N . SER A 1 92 ? 18.917 -0.081 0.219 1.00 88.38 92 SER A N 1
ATOM 680 C CA . SER A 1 92 ? 20.343 0.082 -0.076 1.00 88.38 92 SER A 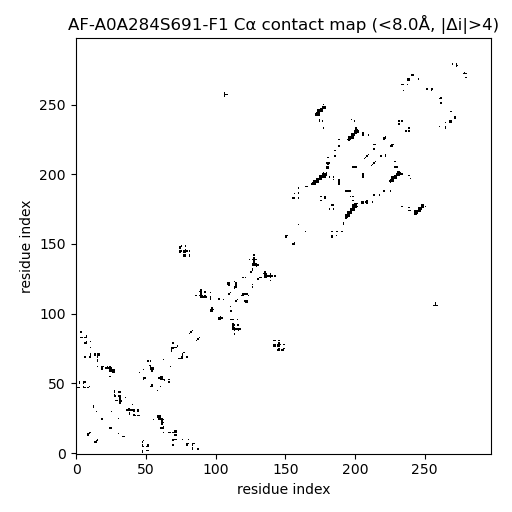CA 1
ATOM 681 C C . SER A 1 92 ? 21.065 1.036 0.878 1.00 88.38 92 SER A C 1
ATOM 683 O O . SER A 1 92 ? 22.271 0.895 1.016 1.00 88.38 92 SER A O 1
ATOM 685 N N . MET A 1 93 ? 20.354 1.945 1.557 1.00 89.12 93 MET A N 1
ATOM 686 C CA . MET A 1 93 ? 20.926 2.879 2.537 1.00 89.12 93 MET A CA 1
ATOM 687 C C . MET A 1 93 ? 20.948 2.328 3.969 1.00 89.12 93 MET A C 1
ATOM 689 O O . MET A 1 93 ? 21.323 3.040 4.900 1.00 89.12 93 MET A O 1
ATOM 693 N N . LEU A 1 94 ? 20.496 1.087 4.189 1.00 87.25 94 LEU A N 1
ATOM 694 C CA . LEU A 1 94 ? 20.356 0.532 5.536 1.00 87.25 94 LEU A CA 1
ATOM 695 C C . LEU A 1 94 ? 21.700 0.448 6.271 1.00 87.25 94 LEU A C 1
ATOM 697 O O . LEU A 1 94 ? 21.765 0.734 7.463 1.00 87.25 94 LEU A O 1
ATOM 701 N N . THR A 1 95 ? 22.777 0.087 5.569 1.00 89.75 95 THR A N 1
ATOM 702 C CA . THR A 1 95 ? 24.105 -0.058 6.186 1.00 89.75 95 THR A CA 1
ATOM 703 C C . THR A 1 95 ? 24.666 1.293 6.617 1.00 89.75 95 THR A C 1
ATOM 705 O O . THR A 1 95 ? 25.235 1.416 7.698 1.00 89.75 95 THR A O 1
ATOM 708 N N . GLU A 1 96 ? 24.508 2.308 5.775 1.00 91.62 96 GLU A N 1
ATOM 709 C CA . GLU A 1 96 ? 24.910 3.685 6.031 1.00 91.62 96 GLU A CA 1
ATOM 710 C C . GLU A 1 96 ? 24.113 4.256 7.199 1.00 91.62 96 GLU A C 1
ATOM 712 O O . GLU A 1 96 ? 24.706 4.832 8.105 1.00 91.62 96 GLU A O 1
ATOM 717 N N . ASN A 1 97 ? 22.797 4.027 7.220 1.00 90.00 97 ASN A N 1
ATOM 718 C CA . ASN A 1 97 ? 21.937 4.526 8.285 1.00 90.00 97 ASN A CA 1
ATOM 719 C C . ASN A 1 97 ? 22.282 3.897 9.643 1.00 90.00 97 ASN A C 1
ATOM 721 O O . ASN A 1 97 ? 22.350 4.592 10.647 1.00 90.00 97 ASN A O 1
ATOM 725 N N . LEU A 1 98 ? 22.573 2.591 9.676 1.00 88.69 98 LEU A N 1
ATOM 726 C CA . LEU A 1 98 ? 22.979 1.891 10.902 1.00 88.69 98 LEU A CA 1
ATOM 727 C C . LEU A 1 98 ? 24.366 2.307 11.418 1.00 88.69 98 LEU A C 1
ATOM 729 O O . LEU A 1 98 ? 24.658 2.121 12.598 1.00 88.69 98 LEU A O 1
ATOM 733 N N . ARG A 1 99 ? 25.233 2.829 10.544 1.00 92.81 99 ARG A N 1
ATOM 734 C CA . ARG A 1 99 ? 26.570 3.329 10.907 1.00 92.81 99 ARG A CA 1
ATOM 735 C C . ARG A 1 99 ? 26.561 4.777 11.378 1.00 92.81 99 ARG A C 1
ATOM 737 O O . ARG A 1 99 ? 27.555 5.211 11.959 1.00 92.81 99 ARG A O 1
ATOM 744 N N . ASP A 1 100 ? 25.497 5.515 11.094 1.00 93.00 100 ASP A N 1
ATOM 745 C CA . ASP A 1 100 ? 25.360 6.894 11.532 1.00 93.00 100 ASP A CA 1
ATOM 746 C C . ASP A 1 100 ? 25.247 6.936 13.071 1.00 93.00 100 ASP A C 1
ATOM 748 O O . ASP A 1 100 ? 24.415 6.222 13.640 1.00 93.00 100 ASP A O 1
ATOM 752 N N . PRO A 1 101 ? 26.093 7.716 13.768 1.00 92.69 101 PRO A N 1
ATOM 753 C CA . PRO A 1 101 ? 26.106 7.749 15.228 1.00 92.69 101 PRO A CA 1
ATOM 754 C C . PRO A 1 101 ? 24.816 8.325 15.825 1.00 92.69 101 PRO A C 1
ATOM 756 O O . PRO A 1 101 ? 24.451 7.944 16.938 1.00 92.69 101 PRO A O 1
ATOM 759 N N . ASP A 1 102 ? 24.119 9.196 15.093 1.00 90.31 102 ASP A N 1
ATOM 760 C CA . ASP A 1 102 ? 22.895 9.851 15.546 1.00 90.31 102 ASP A CA 1
ATOM 761 C C . ASP A 1 102 ? 21.646 9.059 15.115 1.00 90.31 102 ASP A C 1
ATOM 763 O O . ASP A 1 102 ? 20.649 9.010 15.843 1.00 90.31 102 ASP A O 1
ATOM 767 N N . TRP A 1 103 ? 21.672 8.429 13.932 1.00 90.62 103 TRP A N 1
ATOM 768 C CA . TRP A 1 103 ? 20.495 7.764 13.350 1.00 90.62 103 TRP A CA 1
ATOM 769 C C . TRP A 1 103 ? 20.480 6.250 13.582 1.00 90.62 103 TRP A C 1
ATOM 771 O O . TRP A 1 103 ? 19.404 5.669 13.707 1.00 90.62 103 TRP A O 1
ATOM 781 N N . GLY A 1 104 ? 21.638 5.600 13.720 1.00 86.00 104 GLY A N 1
ATOM 782 C CA . GLY A 1 104 ? 21.745 4.138 13.753 1.00 86.00 104 GLY A CA 1
ATOM 783 C C . GLY A 1 104 ? 21.091 3.457 14.959 1.00 86.00 104 GLY A C 1
ATOM 784 O O . GLY A 1 104 ? 20.771 2.273 14.890 1.00 86.00 104 GLY A O 1
ATOM 785 N N . GLN A 1 105 ? 20.871 4.192 16.052 1.00 84.12 105 GLN A N 1
ATOM 786 C CA . GLN A 1 105 ? 20.127 3.740 17.240 1.00 84.12 105 GLN A CA 1
ATOM 787 C C . GLN A 1 105 ? 18.787 4.474 17.411 1.00 84.12 105 GLN A C 1
ATOM 789 O O . GLN A 1 105 ? 18.123 4.348 18.441 1.00 84.12 105 GLN A O 1
ATOM 794 N N . SER A 1 106 ? 18.400 5.287 16.429 1.00 83.94 106 SER A N 1
ATOM 795 C CA . SER A 1 106 ? 17.196 6.098 16.507 1.00 83.94 106 SER A CA 1
ATOM 796 C C . SER A 1 106 ? 15.949 5.273 16.195 1.00 83.94 106 SER A C 1
ATOM 798 O O . SER A 1 106 ? 15.912 4.511 15.236 1.00 83.94 106 SER A O 1
ATOM 800 N N . TYR A 1 107 ? 14.893 5.500 16.977 1.00 80.25 107 TYR A N 1
ATOM 801 C CA . TYR A 1 107 ? 13.537 5.001 16.715 1.00 80.25 107 TYR A CA 1
ATOM 802 C C . TYR A 1 107 ? 12.652 6.085 16.068 1.00 80.25 107 TYR A C 1
ATOM 804 O O . TYR A 1 107 ? 11.425 5.989 16.074 1.00 80.25 107 TYR A O 1
ATOM 812 N N . SER A 1 108 ? 13.261 7.170 15.570 1.00 82.50 108 SER A N 1
ATOM 813 C CA . SER A 1 108 ? 12.539 8.289 14.962 1.00 82.50 108 SER A CA 1
ATOM 814 C C . SER A 1 108 ? 11.990 7.919 13.580 1.00 82.50 108 SER A C 1
ATOM 816 O O . SER A 1 108 ? 12.724 7.338 12.776 1.00 82.50 108 SER A O 1
ATOM 818 N N . PRO A 1 109 ? 10.763 8.354 13.228 1.00 76.00 109 PRO A N 1
ATOM 819 C CA . PRO A 1 109 ? 10.190 8.127 11.901 1.00 76.00 109 PRO A CA 1
ATOM 820 C C . PRO A 1 109 ? 10.873 8.886 10.768 1.00 76.00 109 PRO A C 1
ATOM 822 O O . PRO A 1 109 ? 10.538 8.685 9.602 1.00 76.00 109 PRO A O 1
ATOM 825 N N . THR A 1 110 ? 11.804 9.773 11.110 1.00 87.56 110 THR A N 1
ATOM 826 C CA . THR A 1 110 ? 12.547 10.614 10.171 1.00 87.56 110 THR A CA 1
ATOM 827 C C . THR A 1 110 ? 14.035 10.276 10.112 1.00 87.56 110 THR A C 1
ATOM 829 O O . THR A 1 110 ? 14.762 10.877 9.327 1.00 87.56 110 THR A O 1
ATOM 832 N N . HIS A 1 111 ? 14.503 9.314 10.916 1.00 89.00 111 HIS A N 1
ATOM 833 C CA . HIS A 1 111 ? 15.892 8.837 10.922 1.00 89.00 111 HIS A CA 1
ATOM 834 C C . HIS A 1 111 ? 15.986 7.423 10.331 1.00 89.00 111 HIS A C 1
ATOM 836 O O . HIS A 1 111 ? 16.676 6.543 10.844 1.00 89.00 111 HIS A O 1
ATOM 842 N N . VAL A 1 112 ? 15.243 7.175 9.250 1.00 86.88 112 VAL A N 1
ATOM 843 C CA . VAL A 1 112 ? 15.168 5.860 8.600 1.00 86.88 112 VAL A CA 1
ATOM 844 C C . VAL A 1 112 ? 15.847 5.881 7.224 1.00 86.88 112 VAL A C 1
ATOM 846 O O . VAL A 1 112 ? 16.021 6.956 6.643 1.00 86.88 112 VAL A O 1
ATOM 849 N N . PRO A 1 113 ? 16.196 4.715 6.639 1.00 89.56 113 PRO A N 1
ATOM 850 C CA . PRO A 1 113 ? 16.925 4.662 5.367 1.00 89.56 113 PRO A CA 1
ATOM 851 C C . PRO A 1 113 ? 16.215 5.385 4.213 1.00 89.56 113 PRO A C 1
ATOM 853 O O . PRO A 1 113 ? 16.861 5.895 3.296 1.00 89.56 113 PRO A O 1
ATOM 856 N N . PHE A 1 114 ? 14.884 5.487 4.288 1.00 90.38 114 PHE A N 1
ATOM 857 C CA . PHE A 1 114 ? 14.089 6.312 3.385 1.00 90.38 114 PHE A CA 1
ATOM 858 C C . PHE A 1 114 ? 14.528 7.783 3.396 1.00 90.38 114 PHE A C 1
ATOM 860 O O . PHE A 1 114 ? 14.738 8.354 2.325 1.00 90.38 114 PHE A O 1
ATOM 867 N N . ASN A 1 115 ? 14.728 8.394 4.566 1.00 92.19 115 ASN A N 1
ATOM 868 C CA . ASN A 1 115 ? 15.198 9.775 4.689 1.00 92.19 115 ASN A CA 1
ATOM 869 C C . ASN A 1 115 ? 16.641 9.909 4.190 1.00 92.19 115 ASN A C 1
ATOM 871 O O . ASN A 1 115 ? 16.971 10.869 3.493 1.00 92.19 115 ASN A O 1
ATOM 875 N N . SER A 1 116 ? 17.494 8.918 4.463 1.00 91.19 116 SER A N 1
ATOM 876 C CA . SER A 1 116 ? 18.880 8.903 3.980 1.00 91.19 116 SER A CA 1
ATOM 877 C C . SER A 1 116 ? 18.954 8.887 2.449 1.00 91.19 116 SER A C 1
ATOM 879 O O . SER A 1 116 ? 19.789 9.596 1.881 1.00 91.19 116 SER A O 1
ATOM 881 N N . TRP A 1 117 ? 18.089 8.115 1.784 1.00 92.06 117 TRP A N 1
ATOM 882 C CA . TRP A 1 117 ? 18.000 8.047 0.323 1.00 92.06 117 TRP A CA 1
ATOM 883 C C . TRP A 1 117 ? 17.331 9.289 -0.282 1.00 92.06 117 TRP A C 1
ATOM 885 O O . TRP A 1 117 ? 17.925 9.972 -1.115 1.00 92.06 117 TRP A O 1
ATOM 895 N N . SER A 1 118 ? 16.095 9.573 0.132 1.00 90.94 118 SER A N 1
ATOM 896 C CA . SER A 1 118 ? 15.243 10.605 -0.474 1.00 90.94 118 SER A CA 1
ATOM 897 C C . SER A 1 118 ? 15.654 12.029 -0.104 1.00 90.94 118 SER A C 1
ATOM 899 O O . SER A 1 118 ? 15.265 12.972 -0.789 1.00 90.94 118 SER A O 1
ATOM 901 N N . LYS A 1 119 ? 16.407 12.192 0.995 1.00 91.75 119 LYS A N 1
ATOM 902 C CA . LYS A 1 119 ? 16.702 13.476 1.656 1.00 91.75 119 LYS A CA 1
ATOM 903 C C . LYS A 1 119 ? 15.456 14.237 2.117 1.00 91.75 119 LYS A C 1
ATOM 905 O O . LYS A 1 119 ? 15.545 15.415 2.456 1.00 91.75 119 LYS A O 1
ATOM 910 N N . TYR A 1 120 ? 14.302 13.575 2.150 1.00 91.75 120 TYR A N 1
ATOM 911 C CA . TYR A 1 120 ? 13.061 14.164 2.624 1.00 91.75 120 TYR A CA 1
ATOM 912 C C . TYR A 1 120 ? 13.100 14.296 4.158 1.00 91.75 120 TYR A C 1
ATOM 914 O O . TYR A 1 120 ? 13.507 13.346 4.829 1.00 91.75 120 TYR A O 1
ATOM 922 N N . PRO A 1 121 ? 12.709 15.444 4.743 1.00 90.44 121 PRO A N 1
ATOM 923 C CA . PRO A 1 121 ? 12.931 15.711 6.168 1.00 90.44 121 PRO A CA 1
ATOM 924 C C . PRO A 1 121 ? 11.848 15.145 7.102 1.00 90.44 121 PRO A C 1
ATOM 926 O O . PRO A 1 121 ? 11.999 15.235 8.317 1.00 90.44 121 PRO A O 1
ATOM 929 N N . SER A 1 122 ? 10.750 14.601 6.565 1.00 89.94 122 SER A N 1
ATOM 930 C CA . SER A 1 122 ? 9.608 14.104 7.349 1.00 89.94 122 SER A CA 1
ATOM 931 C C . SER A 1 122 ? 9.335 12.615 7.084 1.00 89.94 122 SER A C 1
ATOM 933 O O . SER A 1 122 ? 10.119 11.925 6.431 1.00 89.94 122 SER A O 1
ATOM 935 N N . SER A 1 123 ? 8.239 12.092 7.629 1.00 85.88 123 SER A N 1
ATOM 936 C CA . SER A 1 123 ? 7.821 10.703 7.443 1.00 85.88 123 SER A CA 1
ATOM 937 C C . SER A 1 123 ? 7.462 10.402 5.983 1.00 85.88 123 SER A C 1
ATOM 939 O O . SER A 1 123 ? 7.010 11.276 5.240 1.00 85.88 123 SER A O 1
ATOM 941 N N . ILE A 1 124 ? 7.581 9.134 5.582 1.00 84.62 124 ILE A N 1
ATOM 942 C CA . ILE A 1 124 ? 7.142 8.678 4.253 1.00 84.62 124 ILE A CA 1
ATOM 943 C C . ILE A 1 124 ? 5.643 8.935 4.004 1.00 84.62 124 ILE A C 1
ATOM 945 O O . ILE A 1 124 ? 5.232 9.158 2.872 1.00 84.62 124 ILE A O 1
ATOM 949 N N . TYR A 1 125 ? 4.819 8.976 5.056 1.00 83.38 125 TYR A N 1
ATOM 950 C CA . TYR A 1 125 ? 3.390 9.266 4.925 1.00 83.38 125 TYR A CA 1
ATOM 951 C C . TYR A 1 125 ? 3.136 10.737 4.594 1.00 83.38 125 TYR A C 1
ATOM 953 O O . TYR A 1 125 ? 2.380 11.024 3.673 1.00 83.38 125 TYR A O 1
ATOM 961 N N . SER A 1 126 ? 3.847 11.663 5.244 1.00 86.38 126 SER A N 1
ATOM 962 C CA . SER A 1 126 ? 3.808 13.086 4.875 1.00 86.38 126 SER A CA 1
ATOM 963 C C . SER A 1 126 ? 4.270 13.307 3.432 1.00 86.38 126 SER A C 1
ATOM 965 O O . SER A 1 126 ? 3.755 14.181 2.733 1.00 86.38 126 SER A O 1
ATOM 967 N N . TRP A 1 127 ? 5.213 12.482 2.964 1.00 87.06 127 TRP A N 1
ATOM 968 C CA . TRP A 1 127 ? 5.633 12.480 1.568 1.00 87.06 127 TRP A CA 1
ATOM 969 C C . TRP A 1 127 ? 4.484 12.071 0.638 1.00 87.06 127 TRP A C 1
ATOM 971 O O . TRP A 1 127 ? 4.204 12.784 -0.322 1.00 87.06 127 TRP A O 1
ATOM 981 N N . TYR A 1 128 ? 3.764 10.990 0.949 1.00 85.94 128 TYR A N 1
ATOM 982 C CA . TYR A 1 128 ? 2.590 10.541 0.188 1.00 85.94 128 TYR A CA 1
ATOM 983 C C . TYR A 1 128 ? 1.408 11.514 0.219 1.00 85.94 128 TYR A C 1
ATOM 985 O O . TYR A 1 128 ? 0.662 11.599 -0.754 1.00 85.94 128 TYR A O 1
ATOM 993 N N . GLU A 1 129 ? 1.262 12.289 1.290 1.00 85.38 129 GLU A N 1
ATOM 994 C CA . GLU A 1 129 ? 0.281 13.377 1.385 1.00 85.38 129 GLU A CA 1
ATOM 995 C C . GLU A 1 129 ? 0.669 14.607 0.544 1.00 85.38 129 GLU A C 1
ATOM 997 O O . GLU A 1 129 ? -0.108 15.552 0.425 1.00 85.38 129 GLU A O 1
ATOM 1002 N N . GLY A 1 130 ? 1.859 14.612 -0.069 1.00 85.94 130 GLY A N 1
ATOM 1003 C CA . GLY A 1 130 ? 2.329 15.716 -0.905 1.00 85.94 130 GLY A CA 1
ATOM 1004 C C . GLY A 1 130 ? 2.918 16.888 -0.122 1.00 85.94 130 GLY A C 1
ATOM 1005 O O . GLY A 1 130 ? 3.157 17.953 -0.693 1.00 85.94 130 GLY A O 1
ATOM 1006 N N . ILE A 1 131 ? 3.175 16.730 1.178 1.00 86.25 131 ILE A N 1
ATOM 1007 C CA . ILE A 1 131 ? 3.669 17.821 2.021 1.00 86.25 131 ILE A CA 1
ATOM 1008 C C . ILE A 1 131 ? 5.096 18.177 1.585 1.00 86.25 131 ILE A C 1
ATOM 1010 O O . ILE A 1 131 ? 6.040 17.422 1.806 1.00 86.25 131 ILE A O 1
ATOM 1014 N N . GLY A 1 132 ? 5.272 19.335 0.947 1.00 83.00 132 GLY A N 1
ATOM 1015 C CA . GLY A 1 132 ? 6.583 19.809 0.490 1.00 83.00 132 GLY A CA 1
ATOM 1016 C C . GLY A 1 132 ? 7.164 19.045 -0.708 1.00 83.00 132 GLY A C 1
ATOM 1017 O O . GLY A 1 132 ? 8.378 19.066 -0.903 1.00 83.00 132 GLY A O 1
ATOM 1018 N N . THR A 1 133 ? 6.335 18.354 -1.502 1.00 83.75 133 THR A N 1
ATOM 1019 C CA . THR A 1 133 ? 6.775 17.656 -2.722 1.00 83.75 133 THR A CA 1
ATOM 1020 C C . THR A 1 133 ? 5.679 17.565 -3.787 1.00 83.75 133 THR A C 1
ATOM 1022 O O . THR A 1 133 ? 4.609 17.004 -3.566 1.00 83.75 133 THR A O 1
ATOM 1025 N N . ASP A 1 134 ? 5.987 18.004 -5.006 1.00 79.88 134 ASP A N 1
ATOM 1026 C CA . ASP A 1 134 ? 5.034 17.921 -6.123 1.00 79.88 134 ASP A CA 1
ATOM 1027 C C . ASP A 1 134 ? 4.790 16.470 -6.580 1.00 79.88 134 ASP A C 1
ATOM 1029 O O . ASP A 1 134 ? 3.731 16.132 -7.104 1.00 79.88 134 ASP A O 1
ATOM 1033 N N . SER A 1 135 ? 5.763 15.578 -6.356 1.00 79.44 135 SER A N 1
ATOM 1034 C CA . SER A 1 135 ? 5.665 14.159 -6.734 1.00 79.44 135 SER A CA 1
ATOM 1035 C C . SER A 1 135 ? 4.945 13.286 -5.701 1.00 79.44 135 SER A C 1
ATOM 1037 O O . SER A 1 135 ? 4.567 12.155 -6.012 1.00 79.44 135 SER A O 1
ATOM 1039 N N . GLY A 1 136 ? 4.773 13.796 -4.479 1.00 81.75 136 GLY A N 1
ATOM 1040 C CA . GLY A 1 136 ? 4.317 13.025 -3.325 1.00 81.75 136 GLY A CA 1
ATOM 1041 C C . GLY A 1 136 ? 2.909 12.466 -3.471 1.00 81.75 136 GLY A C 1
ATOM 1042 O O . GLY A 1 136 ? 2.704 11.273 -3.275 1.00 81.75 136 GLY A O 1
ATOM 1043 N N . VAL A 1 137 ? 1.967 13.298 -3.926 1.00 83.44 137 VAL A N 1
ATOM 1044 C CA . VAL A 1 137 ? 0.551 12.915 -4.085 1.00 83.44 137 VAL A CA 1
ATOM 1045 C C . VAL A 1 137 ? 0.390 11.747 -5.063 1.00 83.44 137 VAL A C 1
ATOM 1047 O O . VAL A 1 137 ? -0.313 10.779 -4.778 1.00 83.44 137 VAL A O 1
ATOM 1050 N N . MET A 1 138 ? 1.081 11.801 -6.207 1.00 84.12 138 MET A N 1
ATOM 1051 C CA . MET A 1 138 ? 1.054 10.721 -7.201 1.00 84.12 138 MET A CA 1
ATOM 1052 C C . MET A 1 138 ? 1.634 9.418 -6.638 1.00 84.12 138 MET A C 1
ATOM 1054 O O . MET A 1 138 ? 1.068 8.346 -6.847 1.00 84.12 138 MET A O 1
ATOM 1058 N N . ARG A 1 139 ? 2.738 9.503 -5.884 1.00 83.69 139 ARG A N 1
ATOM 1059 C CA . ARG A 1 139 ? 3.339 8.343 -5.207 1.00 83.69 139 ARG A CA 1
ATOM 1060 C C . ARG A 1 139 ? 2.417 7.775 -4.127 1.00 83.69 139 ARG A C 1
ATOM 1062 O O . ARG A 1 139 ? 2.247 6.563 -4.064 1.00 83.69 139 ARG A O 1
ATOM 1069 N N . GLY A 1 140 ? 1.746 8.629 -3.356 1.00 82.88 140 GLY A N 1
ATOM 1070 C CA . GLY A 1 140 ? 0.750 8.223 -2.364 1.00 82.88 140 GLY A CA 1
ATOM 1071 C C . GLY A 1 140 ? -0.450 7.498 -2.974 1.00 82.88 140 GLY A C 1
ATOM 1072 O O . GLY A 1 140 ? -0.914 6.490 -2.432 1.00 82.88 140 GLY A O 1
ATOM 1073 N N . ALA A 1 141 ? -0.909 7.944 -4.145 1.00 82.88 141 ALA A N 1
ATOM 1074 C CA . ALA A 1 141 ? -1.947 7.251 -4.903 1.00 82.88 141 ALA A CA 1
ATOM 1075 C C . ALA A 1 141 ? -1.478 5.862 -5.377 1.00 82.88 141 ALA A C 1
ATOM 1077 O O . ALA A 1 141 ? -2.202 4.878 -5.205 1.00 82.88 141 ALA A O 1
ATOM 1078 N N . HIS A 1 142 ? -0.252 5.754 -5.907 1.00 81.12 142 HIS A N 1
ATOM 1079 C CA . HIS A 1 142 ? 0.338 4.463 -6.284 1.00 81.12 142 HIS A CA 1
ATOM 1080 C C . HIS A 1 142 ? 0.487 3.527 -5.082 1.00 81.12 142 HIS A C 1
ATOM 1082 O O . HIS A 1 142 ? 0.109 2.361 -5.175 1.00 81.12 142 HIS A O 1
ATOM 1088 N N . PHE A 1 143 ? 0.977 4.033 -3.948 1.00 82.00 143 PHE A N 1
ATOM 1089 C CA . PHE A 1 143 ? 1.095 3.273 -2.707 1.00 82.00 143 PHE A CA 1
ATOM 1090 C C . PHE A 1 143 ? -0.264 2.736 -2.245 1.00 82.00 143 PHE A C 1
ATOM 1092 O O . PHE A 1 143 ? -0.406 1.546 -1.971 1.00 82.00 143 PHE A O 1
ATOM 1099 N N . SER A 1 144 ? -1.293 3.584 -2.236 1.00 78.56 144 SER A N 1
ATOM 1100 C CA . SER A 1 144 ? -2.648 3.184 -1.838 1.00 78.56 144 SER A CA 1
ATOM 1101 C C . SER A 1 144 ? -3.201 2.063 -2.727 1.00 78.56 144 SER A C 1
ATOM 1103 O O . SER A 1 144 ? -3.760 1.083 -2.227 1.00 78.56 144 SER A O 1
ATOM 1105 N N . GLN A 1 145 ? -2.997 2.164 -4.044 1.00 80.38 145 GLN A N 1
ATOM 1106 C CA . GLN A 1 145 ? -3.406 1.131 -4.996 1.00 80.38 145 GLN A CA 1
ATOM 1107 C C . GLN A 1 145 ? -2.584 -0.160 -4.844 1.00 80.38 145 GLN A C 1
ATOM 1109 O O . GLN A 1 145 ? -3.149 -1.252 -4.883 1.00 80.38 145 GLN A O 1
ATOM 1114 N N . ALA A 1 146 ? -1.274 -0.049 -4.619 1.00 79.00 146 ALA A N 1
ATOM 1115 C CA . ALA A 1 146 ? -0.380 -1.177 -4.376 1.00 79.00 146 ALA A CA 1
ATOM 1116 C C . ALA A 1 146 ? -0.793 -1.987 -3.138 1.00 79.00 146 ALA A C 1
ATOM 1118 O O . ALA A 1 146 ? -0.841 -3.214 -3.190 1.00 79.00 146 ALA A O 1
ATOM 1119 N N . ILE A 1 147 ? -1.138 -1.317 -2.035 1.00 75.88 147 ILE A N 1
ATOM 1120 C CA . ILE A 1 147 ? -1.625 -1.985 -0.821 1.00 75.88 147 ILE A CA 1
ATOM 1121 C C . ILE A 1 147 ? -2.960 -2.684 -1.076 1.00 75.88 147 ILE A C 1
ATOM 1123 O O . ILE A 1 147 ? -3.166 -3.808 -0.615 1.00 75.88 147 ILE A O 1
ATOM 1127 N N . LYS A 1 148 ? -3.865 -2.058 -1.838 1.00 76.00 148 LYS A N 1
ATOM 1128 C CA . LYS A 1 148 ? -5.128 -2.695 -2.224 1.00 76.00 148 LYS A CA 1
ATOM 1129 C C . LYS A 1 148 ? -4.881 -4.001 -2.979 1.00 76.00 148 LYS A C 1
ATOM 1131 O O . LYS A 1 148 ? -5.514 -4.998 -2.642 1.00 76.00 148 LYS A O 1
ATOM 1136 N N . GLU A 1 149 ? -3.957 -4.007 -3.935 1.00 78.62 149 GLU A N 1
ATOM 1137 C CA . GLU A 1 149 ? -3.618 -5.222 -4.678 1.00 78.62 149 GLU A CA 1
ATOM 1138 C C . GLU A 1 149 ? -2.960 -6.280 -3.792 1.00 78.62 149 GLU A C 1
ATOM 1140 O O . GLU A 1 149 ? -3.335 -7.450 -3.832 1.00 78.62 149 GLU A O 1
ATOM 1145 N N . TRP A 1 150 ? -2.009 -5.876 -2.949 1.00 75.00 150 TRP A N 1
ATOM 1146 C CA . TRP A 1 150 ? -1.347 -6.795 -2.029 1.00 75.00 150 TRP A CA 1
ATOM 1147 C C . TRP A 1 150 ? -2.356 -7.537 -1.149 1.00 75.00 150 TRP A C 1
ATOM 1149 O O . TRP A 1 150 ? -2.230 -8.742 -0.939 1.00 75.00 150 TRP A O 1
ATOM 1159 N N . ASN A 1 151 ? -3.407 -6.847 -0.699 1.00 72.31 151 ASN A N 1
ATOM 1160 C CA . ASN A 1 151 ? -4.486 -7.448 0.084 1.00 72.31 151 ASN A CA 1
ATOM 1161 C C . ASN A 1 151 ? -5.263 -8.523 -0.692 1.00 72.31 151 ASN A C 1
ATOM 1163 O O . ASN A 1 151 ? -5.696 -9.504 -0.090 1.00 72.31 151 ASN A O 1
ATOM 1167 N N . VAL A 1 152 ? -5.451 -8.332 -2.000 1.00 73.50 152 VAL A N 1
ATOM 1168 C CA . VAL A 1 152 ? -6.092 -9.317 -2.883 1.00 73.50 152 VAL A CA 1
ATOM 1169 C C . VAL A 1 152 ? -5.160 -10.508 -3.099 1.00 73.50 152 VAL A C 1
ATOM 1171 O O . VAL A 1 152 ? -5.563 -11.649 -2.892 1.00 73.50 152 VAL A O 1
ATOM 1174 N N . THR A 1 153 ? -3.899 -10.244 -3.445 1.00 67.69 153 THR A N 1
ATOM 1175 C CA . THR A 1 153 ? -2.900 -11.281 -3.753 1.00 67.69 153 THR A CA 1
ATOM 1176 C C . THR A 1 153 ? -2.577 -12.159 -2.541 1.00 67.69 153 THR A C 1
ATOM 1178 O O . THR A 1 153 ? -2.371 -13.360 -2.684 1.00 67.69 153 THR A O 1
ATOM 1181 N N . THR A 1 154 ? -2.561 -11.583 -1.337 1.00 67.75 154 THR A N 1
ATOM 1182 C CA . THR A 1 154 ? -2.342 -12.320 -0.078 1.00 67.75 154 THR A CA 1
ATOM 1183 C C . THR A 1 154 ? -3.613 -12.941 0.495 1.00 67.75 154 THR A C 1
ATOM 1185 O O . THR A 1 154 ? -3.622 -13.326 1.661 1.00 67.75 154 THR A O 1
ATOM 1188 N N . GLU A 1 155 ? -4.690 -13.011 -0.295 1.00 69.75 155 GLU A N 1
ATOM 1189 C CA . GLU A 1 155 ? -5.972 -13.613 0.087 1.00 69.75 155 GLU A CA 1
ATOM 1190 C C . GLU A 1 155 ? -6.502 -13.076 1.427 1.00 69.75 155 GLU A C 1
ATOM 1192 O O . GLU A 1 155 ? -7.148 -13.788 2.185 1.00 69.75 155 GLU A O 1
ATOM 1197 N N . THR A 1 156 ? -6.267 -11.802 1.761 1.00 66.69 156 THR A N 1
ATOM 1198 C CA . THR A 1 156 ? -6.629 -11.316 3.104 1.00 66.69 156 THR A CA 1
ATOM 1199 C C . THR A 1 156 ? -8.138 -11.279 3.347 1.00 66.69 156 THR A C 1
ATOM 1201 O O . THR A 1 156 ? -8.591 -11.188 4.482 1.00 66.69 156 THR A O 1
ATOM 1204 N N . SER A 1 157 ? -8.948 -11.384 2.300 1.00 73.75 157 SER A N 1
ATOM 1205 C CA . SER A 1 157 ? -10.379 -11.639 2.450 1.00 73.75 157 SER A CA 1
ATOM 1206 C C . SER A 1 157 ? -10.681 -12.948 3.195 1.00 73.75 157 SER A C 1
ATOM 1208 O O . SER A 1 157 ? -11.773 -13.071 3.726 1.00 73.75 157 SER A O 1
ATOM 1210 N N . MET A 1 158 ? -9.737 -13.890 3.313 1.00 78.25 158 MET A N 1
ATOM 1211 C CA . MET A 1 158 ? -9.912 -15.128 4.085 1.00 78.25 158 MET A CA 1
ATOM 1212 C C . MET A 1 158 ? -10.316 -14.876 5.533 1.00 78.25 158 MET A C 1
ATOM 1214 O O . MET A 1 158 ? -11.098 -15.648 6.076 1.00 78.25 158 MET A O 1
ATOM 1218 N N . ILE A 1 159 ? -9.878 -13.768 6.145 1.00 84.25 159 ILE A N 1
ATOM 1219 C CA . ILE A 1 159 ? -10.274 -13.452 7.522 1.00 84.25 159 ILE A CA 1
ATOM 1220 C C . ILE A 1 159 ? -11.795 -13.350 7.679 1.00 84.25 159 ILE A C 1
ATOM 1222 O O . ILE A 1 159 ? -12.301 -13.620 8.759 1.00 84.25 159 ILE A O 1
ATOM 1226 N N . ILE A 1 160 ? -12.526 -13.010 6.610 1.00 86.75 160 ILE A N 1
ATOM 1227 C CA . ILE A 1 160 ? -13.991 -12.915 6.596 1.00 86.75 160 ILE A CA 1
ATOM 1228 C C . ILE A 1 160 ? -14.635 -14.280 6.868 1.00 86.75 160 ILE A C 1
ATOM 1230 O O . ILE A 1 160 ? -15.687 -14.333 7.500 1.00 86.75 160 ILE A O 1
ATOM 1234 N N . ASP A 1 161 ? -13.994 -15.368 6.443 1.00 84.56 161 ASP A N 1
ATOM 1235 C CA . ASP A 1 161 ? -14.542 -16.724 6.526 1.00 84.56 161 ASP A CA 1
ATOM 1236 C C . ASP A 1 161 ? -13.831 -17.595 7.577 1.00 84.56 161 ASP A C 1
ATOM 1238 O O . ASP A 1 161 ? -14.430 -18.524 8.117 1.00 84.56 161 ASP A O 1
ATOM 1242 N N . GLU A 1 162 ? -12.556 -17.324 7.872 1.00 84.38 162 GLU A N 1
ATOM 1243 C CA . GLU A 1 162 ? -11.722 -18.191 8.714 1.00 84.38 162 GLU A CA 1
ATOM 1244 C C . GLU A 1 162 ? -11.854 -17.929 10.217 1.00 84.38 162 GLU A C 1
ATOM 1246 O O . GLU A 1 162 ? -11.678 -18.853 11.017 1.00 84.38 162 GLU A O 1
ATOM 1251 N N . TYR A 1 163 ? -12.164 -16.694 10.619 1.00 86.31 163 TYR A N 1
ATOM 1252 C CA . TYR A 1 163 ? -12.438 -16.388 12.020 1.00 86.31 163 TYR A CA 1
ATOM 1253 C C . TYR A 1 163 ? -13.903 -16.729 12.349 1.00 86.31 163 TYR A C 1
ATOM 1255 O O . TYR A 1 163 ? -14.787 -16.480 11.524 1.00 86.31 163 TYR A O 1
ATOM 1263 N N . PRO A 1 164 ? -14.210 -17.288 13.536 1.00 88.69 164 PRO A N 1
ATOM 1264 C CA . PRO A 1 164 ? -15.564 -17.710 13.900 1.00 88.69 164 PRO A CA 1
ATOM 1265 C C . PRO A 1 164 ? -16.492 -16.524 14.239 1.00 88.69 164 PRO A C 1
ATOM 1267 O O . PRO A 1 164 ? -17.087 -16.473 15.312 1.00 88.69 164 PRO A O 1
ATOM 1270 N N . TRP A 1 165 ? -16.675 -15.581 13.312 1.00 93.19 165 TRP A N 1
ATOM 1271 C CA . TRP A 1 165 ? -17.514 -14.385 13.466 1.00 93.19 165 TRP A CA 1
ATOM 1272 C C . TRP A 1 165 ? -18.956 -14.695 13.872 1.00 93.19 165 TRP A C 1
ATOM 1274 O O . TRP A 1 165 ? -19.564 -13.959 14.644 1.00 93.19 165 TRP A O 1
ATOM 1284 N N . VAL A 1 166 ? -19.500 -15.810 13.379 1.00 90.94 166 VAL A N 1
ATOM 1285 C CA . VAL A 1 166 ? -20.863 -16.278 13.680 1.00 90.94 166 VAL A CA 1
ATOM 1286 C C . VAL A 1 166 ? -21.023 -16.684 15.151 1.00 90.94 166 VAL A C 1
ATOM 1288 O O . VAL A 1 166 ? -22.135 -16.681 15.667 1.00 90.94 166 VAL A O 1
ATOM 1291 N N . ALA A 1 167 ? -19.931 -17.025 15.843 1.00 92.00 167 ALA A N 1
ATOM 1292 C CA . ALA A 1 167 ? -19.972 -17.345 17.269 1.00 92.00 167 ALA A CA 1
ATOM 1293 C C . ALA A 1 167 ? -20.112 -16.094 18.156 1.00 92.00 167 ALA A C 1
ATOM 1295 O O . ALA A 1 167 ? -20.426 -16.219 19.340 1.00 92.00 167 ALA A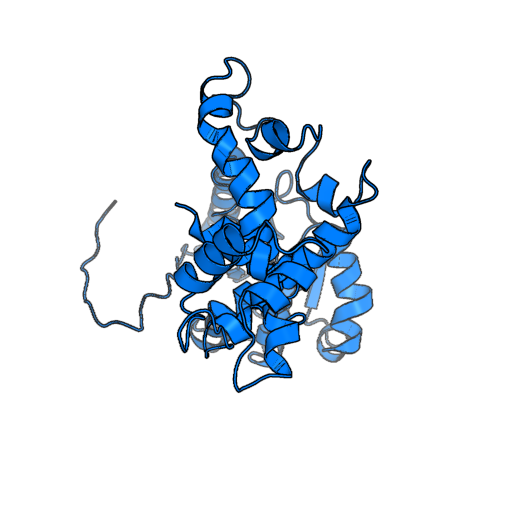 O 1
ATOM 1296 N N . LEU A 1 168 ? -19.881 -14.897 17.604 1.00 93.06 168 LEU A N 1
ATOM 1297 C CA . LEU A 1 168 ? -20.113 -13.643 18.311 1.00 93.06 168 LEU A CA 1
ATOM 1298 C C . LEU A 1 168 ? -21.616 -13.361 18.424 1.00 93.06 168 LEU A C 1
ATOM 1300 O O . LEU A 1 168 ? -22.411 -13.743 17.567 1.00 93.06 168 LEU A O 1
ATOM 1304 N N . HIS A 1 169 ? -22.003 -12.682 19.501 1.00 93.06 169 HIS A N 1
ATOM 1305 C CA . HIS A 1 169 ? -23.398 -12.331 19.750 1.00 93.06 169 HIS A CA 1
ATOM 1306 C C . HIS A 1 169 ? -23.917 -11.289 18.747 1.00 93.06 169 HIS A C 1
ATOM 1308 O O . HIS A 1 169 ? -23.146 -10.567 18.113 1.00 93.06 169 HIS A O 1
ATOM 1314 N N . ASP A 1 170 ? -25.241 -11.197 18.621 1.00 94.94 170 ASP A N 1
ATOM 1315 C CA . ASP A 1 170 ? -25.875 -10.173 17.791 1.00 94.94 170 ASP A CA 1
ATOM 1316 C C . ASP A 1 170 ? -25.563 -8.772 18.325 1.00 94.94 170 ASP A C 1
ATOM 1318 O O . ASP A 1 170 ? -25.695 -8.514 19.521 1.00 94.94 170 ASP A O 1
ATOM 1322 N N . GLY A 1 171 ? -25.105 -7.880 17.449 1.00 93.69 171 GLY A N 1
ATOM 1323 C CA . GLY A 1 171 ? -24.608 -6.564 17.840 1.00 93.69 171 GLY A CA 1
ATOM 1324 C C . GLY A 1 171 ? -23.123 -6.515 18.213 1.00 93.69 171 GLY A C 1
ATOM 1325 O O . GLY A 1 171 ? -22.643 -5.441 18.576 1.00 93.69 171 GLY A O 1
ATOM 1326 N N . ALA A 1 172 ? -22.383 -7.627 18.117 1.00 95.75 172 ALA A N 1
ATOM 1327 C CA . ALA A 1 172 ? -20.968 -7.647 18.473 1.00 95.75 172 ALA A CA 1
ATOM 1328 C C . ALA A 1 172 ? -20.146 -6.654 17.639 1.00 95.75 172 ALA A C 1
ATOM 1330 O O . ALA A 1 172 ? -20.332 -6.500 16.430 1.00 95.75 172 ALA A O 1
ATOM 1331 N N . THR A 1 173 ? -19.208 -5.988 18.304 1.00 96.25 173 THR A N 1
ATOM 1332 C CA . THR A 1 173 ? -18.423 -4.889 17.742 1.00 96.25 173 THR A CA 1
ATOM 13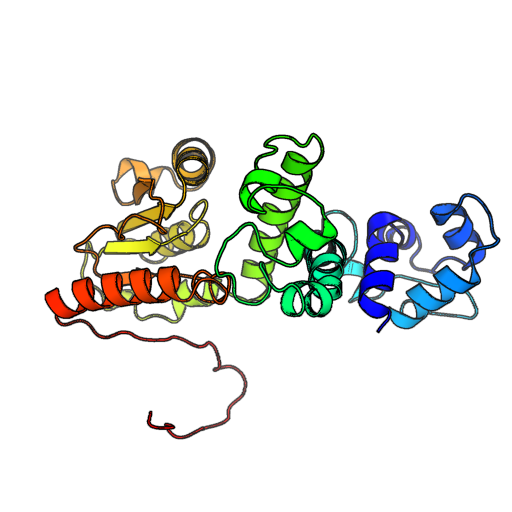33 C C . THR A 1 173 ? -17.031 -5.341 17.316 1.00 96.25 173 THR A C 1
ATOM 1335 O O . THR A 1 173 ? -16.305 -5.977 18.081 1.00 96.25 173 THR A O 1
ATOM 1338 N N . VAL A 1 174 ? -16.636 -4.975 16.098 1.00 95.50 174 VAL A N 1
ATOM 1339 C CA . VAL A 1 174 ? -15.305 -5.235 15.543 1.00 95.50 174 VAL A CA 1
ATOM 1340 C C . VAL A 1 174 ? -14.622 -3.906 15.258 1.00 95.50 174 VAL A C 1
ATOM 1342 O O . VAL A 1 174 ? -15.057 -3.144 14.394 1.00 95.50 174 VAL A O 1
ATOM 1345 N N . CYS A 1 175 ? -13.547 -3.633 15.986 1.00 94.38 175 CYS A N 1
ATOM 1346 C CA . CYS A 1 175 ? -12.710 -2.462 15.802 1.00 94.38 175 CYS A CA 1
ATOM 1347 C C . CYS A 1 175 ? -11.592 -2.760 14.805 1.00 94.38 175 CYS A C 1
ATOM 1349 O O . CYS A 1 175 ? -10.694 -3.540 15.105 1.00 94.38 175 CYS A O 1
ATOM 1351 N N . ASP A 1 176 ? -11.631 -2.130 13.635 1.00 92.50 176 ASP A N 1
ATOM 1352 C CA . ASP A 1 176 ? -10.577 -2.218 12.625 1.00 92.50 176 ASP A CA 1
ATOM 1353 C C . ASP A 1 176 ? -9.565 -1.085 12.842 1.00 92.50 176 ASP A C 1
ATOM 1355 O O . ASP A 1 176 ? -9.842 0.084 12.554 1.00 92.50 176 ASP A O 1
ATOM 1359 N N . VAL A 1 177 ? -8.412 -1.434 13.416 1.00 90.12 177 VAL A N 1
ATOM 1360 C CA . VAL A 1 177 ? -7.349 -0.508 13.813 1.00 90.12 177 VAL A CA 1
ATOM 1361 C C . VAL A 1 177 ? -6.377 -0.314 12.652 1.00 90.12 177 VAL A C 1
ATOM 1363 O O . VAL A 1 177 ? -5.656 -1.234 12.266 1.00 90.12 177 VAL A O 1
ATOM 1366 N N . ARG A 1 178 ? -6.316 0.920 12.142 1.00 84.12 178 ARG A N 1
ATOM 1367 C CA . ARG A 1 178 ? -5.652 1.297 10.883 1.00 84.12 178 ARG A CA 1
ATOM 1368 C C . ARG A 1 178 ? -6.232 0.573 9.662 1.00 84.12 178 ARG A C 1
ATOM 1370 O O . ARG A 1 178 ? -5.500 0.078 8.801 1.00 84.12 178 ARG A O 1
ATOM 1377 N N . GLY A 1 179 ? -7.561 0.515 9.590 1.00 84.50 179 GLY A N 1
ATOM 1378 C CA . GLY A 1 179 ? -8.293 -0.143 8.501 1.00 84.50 179 GLY A CA 1
ATOM 1379 C C . GLY A 1 179 ? -8.271 0.606 7.158 1.00 84.50 179 GLY A C 1
ATOM 1380 O O . GLY A 1 179 ? -8.849 0.148 6.165 1.00 84.50 179 GLY A O 1
ATOM 1381 N N . GLY A 1 180 ? -7.635 1.777 7.095 1.00 86.12 180 GLY A N 1
ATOM 1382 C CA . GLY A 1 180 ? -7.626 2.682 5.953 1.00 86.12 180 GLY A CA 1
ATOM 1383 C C . GLY A 1 180 ? -9.036 3.139 5.598 1.00 86.12 180 GLY A C 1
ATOM 1384 O O . GLY A 1 180 ? -9.780 3.648 6.430 1.00 86.12 180 GLY A O 1
ATOM 1385 N N . ILE A 1 181 ? -9.427 2.909 4.344 1.00 88.12 181 ILE A N 1
ATOM 1386 C CA . ILE A 1 181 ? -10.791 3.180 3.866 1.00 88.12 181 ILE A CA 1
ATOM 1387 C C . ILE A 1 181 ? -11.808 2.079 4.238 1.00 88.12 181 ILE A C 1
ATOM 1389 O O . ILE A 1 181 ? -12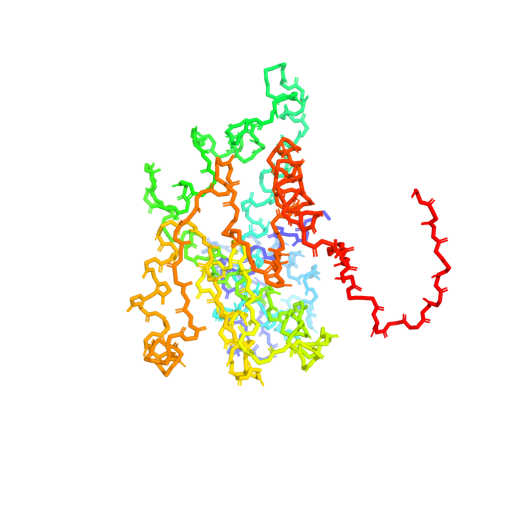.968 2.149 3.834 1.00 88.12 181 ILE A O 1
ATOM 1393 N N . GLY A 1 182 ? -11.391 1.044 4.977 1.00 88.94 182 GLY A N 1
ATOM 1394 C CA . GLY A 1 182 ? -12.269 -0.016 5.484 1.00 88.94 182 GLY A CA 1
ATOM 1395 C C . GLY A 1 182 ? -12.680 -1.066 4.449 1.00 88.94 182 GLY A C 1
ATOM 1396 O O . GLY A 1 182 ? -13.804 -1.559 4.474 1.00 88.94 182 GLY A O 1
ATOM 1397 N N . SER A 1 183 ? -11.796 -1.414 3.506 1.00 87.06 183 SER A N 1
ATOM 1398 C CA . SER A 1 183 ? -12.117 -2.371 2.427 1.00 87.06 183 SER A CA 1
ATOM 1399 C C . SER A 1 183 ? -12.470 -3.774 2.948 1.00 87.06 183 SER A C 1
ATOM 1401 O O . SER A 1 183 ? -13.409 -4.403 2.459 1.00 87.06 183 SER A O 1
ATOM 1403 N N . ILE A 1 184 ? -11.733 -4.272 3.949 1.00 87.62 184 ILE A N 1
ATOM 1404 C CA . ILE A 1 184 ? -12.001 -5.579 4.571 1.00 87.62 184 ILE A CA 1
ATOM 1405 C C . ILE A 1 184 ? -13.179 -5.477 5.538 1.00 87.62 184 ILE A C 1
ATOM 1407 O O . ILE A 1 184 ? -14.081 -6.306 5.475 1.00 87.62 184 ILE A O 1
ATOM 1411 N N . SER A 1 185 ? -13.231 -4.432 6.364 1.00 92.94 185 SER A N 1
ATOM 1412 C CA . SER A 1 185 ? -14.328 -4.196 7.310 1.00 92.94 185 SER A CA 1
ATOM 1413 C C . SER A 1 185 ? -15.685 -4.075 6.604 1.00 92.94 185 SER A C 1
ATOM 1415 O O . SER A 1 185 ? -16.684 -4.589 7.100 1.00 92.94 185 SER A O 1
ATOM 1417 N N . MET A 1 186 ? -15.735 -3.481 5.407 1.00 93.56 186 MET A N 1
ATOM 1418 C CA . MET A 1 186 ? -16.953 -3.444 4.593 1.00 93.56 186 MET A CA 1
ATOM 1419 C C . MET A 1 186 ? -17.376 -4.834 4.109 1.00 93.56 186 MET A C 1
ATOM 1421 O O . MET A 1 186 ? -18.563 -5.153 4.136 1.00 93.56 186 MET A O 1
ATOM 1425 N N . GLN A 1 187 ? -16.433 -5.667 3.660 1.00 92.06 187 GLN A N 1
ATOM 1426 C CA . GLN A 1 187 ? -16.744 -7.042 3.261 1.00 92.06 187 GLN A CA 1
ATOM 1427 C C . GLN A 1 187 ? -17.206 -7.872 4.463 1.00 92.06 187 GLN A C 1
ATOM 1429 O O . GLN A 1 187 ? -18.198 -8.590 4.361 1.00 92.06 187 GLN A O 1
ATOM 1434 N N . LEU A 1 188 ? -16.562 -7.691 5.619 1.00 93.00 188 LEU A N 1
ATOM 1435 C CA . LEU A 1 188 ? -16.952 -8.322 6.874 1.00 93.00 188 LEU A CA 1
ATOM 1436 C C . LEU A 1 188 ? -18.387 -7.943 7.272 1.00 93.00 188 LEU A C 1
ATOM 1438 O O . LEU A 1 188 ? -19.204 -8.822 7.523 1.00 93.00 188 LEU A O 1
ATOM 1442 N N . ALA A 1 189 ? -18.734 -6.654 7.223 1.00 94.19 189 ALA A N 1
ATOM 1443 C CA . ALA A 1 189 ? -20.081 -6.156 7.524 1.00 94.19 189 ALA A CA 1
ATOM 1444 C C . ALA A 1 189 ? -21.165 -6.598 6.520 1.00 94.19 189 ALA A C 1
ATOM 1446 O O . ALA A 1 189 ? -22.366 -6.516 6.812 1.00 94.19 189 ALA A O 1
ATOM 1447 N N . LYS A 1 190 ? -20.771 -6.994 5.302 1.00 94.25 190 LYS A N 1
ATOM 1448 C CA . LYS A 1 190 ? -21.669 -7.582 4.295 1.00 94.25 190 LYS A CA 1
ATOM 1449 C C . LYS A 1 190 ? -21.893 -9.070 4.546 1.00 94.25 190 LYS A C 1
ATOM 1451 O O . LYS A 1 190 ? -23.025 -9.522 4.426 1.00 94.25 190 LYS A O 1
ATOM 1456 N N . ALA A 1 191 ? -20.838 -9.806 4.889 1.00 94.19 191 ALA A N 1
ATOM 1457 C CA . ALA A 1 191 ? -20.907 -11.243 5.144 1.00 94.19 191 ALA A CA 1
ATOM 1458 C C . ALA A 1 191 ? -21.580 -11.576 6.486 1.00 94.19 191 ALA A C 1
ATOM 1460 O O . ALA A 1 191 ? -22.351 -12.528 6.569 1.00 94.19 191 ALA A O 1
ATOM 1461 N N . HIS A 1 192 ? -21.333 -10.764 7.517 1.00 94.62 192 HIS A N 1
ATOM 1462 C CA . HIS A 1 192 ? -21.788 -10.995 8.890 1.00 94.62 192 HIS A CA 1
ATOM 1463 C C . HIS A 1 192 ? -22.643 -9.822 9.360 1.00 94.62 192 HIS A C 1
ATOM 1465 O O . HIS A 1 192 ? -22.159 -8.866 9.968 1.00 94.62 192 HIS A O 1
ATOM 1471 N N . THR A 1 193 ? -23.932 -9.859 9.023 1.00 94.69 193 THR A N 1
ATOM 1472 C CA . THR A 1 193 ? -24.837 -8.714 9.208 1.00 94.69 193 THR A CA 1
ATOM 1473 C C . THR A 1 193 ? -25.132 -8.376 10.668 1.00 94.69 193 THR A C 1
ATOM 1475 O O . THR A 1 193 ? -25.561 -7.256 10.936 1.00 94.69 193 THR A O 1
ATOM 1478 N N . HIS A 1 194 ? -24.888 -9.316 11.586 1.00 95.25 194 HIS A N 1
ATOM 1479 C CA . HIS A 1 194 ? -25.026 -9.144 13.036 1.00 95.25 194 HIS A CA 1
ATOM 1480 C C . HIS A 1 194 ? -23.894 -8.314 13.660 1.00 95.25 194 HIS A C 1
ATOM 1482 O O . HIS A 1 194 ? -24.030 -7.835 14.785 1.00 95.25 194 HIS A O 1
ATOM 1488 N N . LEU A 1 195 ? -22.782 -8.115 12.944 1.00 96.62 195 LEU A N 1
ATOM 1489 C CA . LEU A 1 195 ? -21.639 -7.351 13.439 1.00 96.62 195 LEU A CA 1
ATOM 1490 C C . LEU A 1 195 ? -21.797 -5.845 13.213 1.00 96.62 195 LEU A C 1
ATOM 1492 O O . LEU A 1 195 ? -22.360 -5.392 12.213 1.00 96.62 195 LEU A O 1
ATOM 1496 N N . HIS A 1 196 ? -21.215 -5.077 14.132 1.00 97.19 196 HIS A N 1
ATOM 1497 C CA . HIS A 1 196 ? -21.059 -3.629 14.049 1.00 97.19 196 HIS A CA 1
ATOM 1498 C C . HIS A 1 196 ? -19.577 -3.280 13.922 1.00 97.19 196 HIS A C 1
ATOM 1500 O O . HIS A 1 196 ? -18.744 -3.755 14.689 1.00 97.19 196 HIS A O 1
ATOM 1506 N N . ILE A 1 197 ? -19.229 -2.440 12.957 1.00 97.50 197 ILE A N 1
ATOM 1507 C CA . ILE A 1 197 ? -17.847 -2.062 12.672 1.00 97.50 197 ILE A CA 1
ATOM 1508 C C . ILE A 1 197 ? -17.518 -0.726 13.329 1.00 97.50 197 ILE A C 1
ATOM 1510 O O . ILE A 1 197 ? -18.242 0.254 13.160 1.00 97.50 197 ILE A O 1
ATOM 1514 N N . VAL A 1 198 ? -16.373 -0.660 13.999 1.00 96.88 198 VAL A N 1
ATOM 1515 C CA . VAL A 1 198 ? -15.714 0.589 14.386 1.00 96.88 198 VAL A CA 1
ATOM 1516 C C . VAL A 1 198 ? -14.466 0.729 13.520 1.00 96.88 198 VAL A C 1
ATOM 1518 O O . VAL A 1 198 ? -13.497 0.002 13.703 1.00 96.88 198 VAL A O 1
ATOM 1521 N N . LEU A 1 199 ? -14.495 1.627 12.536 1.00 95.75 199 LEU A N 1
ATOM 1522 C CA . LEU A 1 199 ? -13.371 1.852 11.627 1.00 95.75 199 LEU A CA 1
ATOM 1523 C C . LEU A 1 199 ? -12.490 2.984 12.166 1.00 95.75 199 LEU A C 1
ATOM 1525 O O . LEU A 1 199 ? -12.965 4.119 12.280 1.00 95.75 199 LEU A O 1
ATOM 1529 N N . GLN A 1 200 ? -11.222 2.679 12.468 1.00 92.94 200 GLN A N 1
ATOM 1530 C CA . GLN A 1 200 ? -10.246 3.642 12.981 1.00 92.94 200 GLN A CA 1
ATOM 1531 C C . GLN A 1 200 ? -9.017 3.770 12.083 1.00 92.94 200 GLN A C 1
ATOM 1533 O O . GLN A 1 200 ? -8.360 2.783 11.765 1.00 92.94 200 GLN A O 1
ATOM 1538 N N . ASP A 1 201 ? -8.673 5.001 11.716 1.00 90.50 201 ASP A N 1
ATOM 1539 C CA . ASP A 1 201 ? -7.446 5.358 10.999 1.00 90.50 201 ASP A CA 1
ATOM 1540 C C . ASP A 1 201 ? -7.212 6.878 11.112 1.00 90.50 201 ASP A C 1
ATOM 1542 O O . ASP A 1 201 ? -7.981 7.585 11.770 1.00 90.50 201 ASP A O 1
ATOM 1546 N N . LEU A 1 202 ? -6.183 7.394 10.444 1.00 86.31 202 LEU A N 1
ATOM 1547 C CA . LEU A 1 202 ? -5.887 8.815 10.345 1.00 86.31 202 LEU A CA 1
ATOM 1548 C C . LEU A 1 202 ? -7.100 9.619 9.841 1.00 86.31 202 LEU A C 1
ATOM 1550 O O . LEU A 1 202 ? -7.892 9.122 9.029 1.00 86.31 202 LEU A O 1
ATOM 1554 N N . PRO A 1 203 ? -7.232 10.896 10.256 1.00 88.00 203 PRO A N 1
ATOM 1555 C CA . PRO A 1 203 ? -8.376 11.733 9.896 1.00 88.00 203 PRO A CA 1
ATOM 1556 C C . PRO A 1 203 ? -8.677 11.793 8.395 1.00 88.00 203 PRO A C 1
ATOM 1558 O O . PRO A 1 203 ? -9.840 11.745 8.001 1.00 88.00 203 PRO A O 1
ATOM 1561 N N . THR A 1 204 ? -7.642 11.858 7.558 1.00 85.38 204 THR A N 1
ATOM 1562 C CA . THR A 1 204 ? -7.757 11.907 6.092 1.00 85.38 204 THR A CA 1
ATOM 1563 C C . THR A 1 204 ? -8.381 10.631 5.521 1.00 85.38 204 THR A C 1
ATOM 1565 O O . THR A 1 204 ? -9.294 10.697 4.696 1.00 85.38 204 THR A O 1
ATOM 1568 N N . GLN A 1 205 ? -7.961 9.466 6.019 1.00 86.62 205 GLN A N 1
ATOM 1569 C CA . GLN A 1 205 ? -8.476 8.163 5.599 1.00 86.62 205 GLN A CA 1
ATOM 1570 C C . GLN A 1 205 ? -9.933 7.973 6.021 1.00 86.62 205 GLN A C 1
ATOM 1572 O O . GLN A 1 205 ? -10.761 7.555 5.210 1.00 86.62 205 GLN A O 1
ATOM 1577 N N . ILE A 1 206 ? -10.262 8.339 7.263 1.00 94.06 206 ILE A N 1
ATOM 1578 C CA . ILE A 1 206 ? -11.628 8.240 7.783 1.00 94.06 206 ILE A CA 1
ATOM 1579 C C . ILE A 1 206 ? -12.583 9.184 7.051 1.00 94.06 206 ILE A C 1
ATOM 1581 O O . ILE A 1 206 ? -13.693 8.774 6.711 1.00 94.06 206 ILE A O 1
ATOM 1585 N N . GLN A 1 207 ? -12.153 10.408 6.732 1.00 91.62 207 GLN A N 1
ATOM 1586 C CA . GLN A 1 207 ? -12.952 11.322 5.912 1.00 91.62 207 GLN A CA 1
ATOM 1587 C C . GLN A 1 207 ? -13.246 10.731 4.531 1.00 91.62 207 GLN A C 1
ATOM 1589 O O . GLN A 1 207 ? -14.398 10.751 4.099 1.00 91.62 207 GLN A O 1
ATOM 1594 N N . SER A 1 208 ? -12.241 10.159 3.860 1.00 89.56 208 SER A N 1
ATOM 1595 C CA . SER A 1 208 ? -12.452 9.515 2.559 1.00 89.56 208 SER A CA 1
ATOM 1596 C C . SER A 1 208 ? -13.375 8.294 2.666 1.00 89.56 208 SER A C 1
ATOM 1598 O O . SER A 1 208 ? -14.287 8.118 1.854 1.00 89.56 208 SER A O 1
ATOM 1600 N N . ALA A 1 209 ? -13.214 7.474 3.710 1.00 92.31 209 ALA A N 1
ATOM 1601 C CA . ALA A 1 209 ? -14.082 6.328 3.963 1.00 92.31 209 ALA A CA 1
ATOM 1602 C C . ALA A 1 209 ? -15.550 6.757 4.117 1.00 92.31 209 ALA A C 1
ATOM 1604 O O . ALA A 1 209 ? -16.418 6.251 3.401 1.00 92.31 209 ALA A O 1
ATOM 1605 N N . GLN A 1 210 ? -15.804 7.714 5.013 1.00 95.31 210 GLN A N 1
ATOM 1606 C CA . GLN A 1 210 ? -17.140 8.163 5.390 1.00 95.31 210 GLN A CA 1
ATOM 1607 C C . GLN A 1 210 ? -17.844 8.945 4.277 1.00 95.31 210 GLN A C 1
ATOM 1609 O O . GLN A 1 210 ? -19.049 8.782 4.103 1.00 95.31 210 GLN A O 1
ATOM 1614 N N . ASN A 1 211 ? -17.119 9.777 3.524 1.00 94.12 211 ASN A N 1
ATOM 1615 C CA . ASN A 1 211 ? -17.731 10.705 2.570 1.00 94.12 211 ASN A CA 1
ATOM 1616 C C . ASN A 1 211 ? -17.726 10.183 1.128 1.00 94.12 211 ASN A C 1
ATOM 1618 O O . ASN A 1 211 ? -18.660 10.462 0.376 1.00 94.12 211 ASN A O 1
ATOM 1622 N N . ASP A 1 212 ? -16.707 9.414 0.731 1.00 92.31 212 ASP A N 1
ATOM 1623 C CA . ASP A 1 212 ? -16.498 9.073 -0.680 1.00 92.31 212 ASP A CA 1
ATOM 1624 C C . ASP A 1 212 ? -16.745 7.605 -1.006 1.00 92.31 212 ASP A C 1
ATOM 1626 O O . ASP A 1 212 ? -17.225 7.306 -2.104 1.00 92.31 212 ASP A O 1
ATOM 1630 N N . ILE A 1 213 ? -16.372 6.694 -0.102 1.00 93.38 213 ILE A N 1
ATOM 1631 C CA . ILE A 1 213 ? -16.294 5.257 -0.396 1.00 93.38 213 ILE A CA 1
ATOM 1632 C C . ILE A 1 213 ? -17.515 4.502 0.131 1.00 93.38 213 ILE A C 1
ATOM 1634 O O . ILE A 1 213 ? -18.234 3.876 -0.651 1.00 93.38 213 ILE A O 1
ATOM 1638 N N . TRP A 1 214 ? -17.781 4.559 1.437 1.00 96.19 214 TRP A N 1
ATOM 1639 C CA . TRP A 1 214 ? -18.874 3.802 2.053 1.00 96.19 214 TRP A CA 1
ATOM 1640 C C . TRP A 1 214 ? -20.264 4.214 1.557 1.00 96.19 214 TRP A C 1
ATOM 1642 O O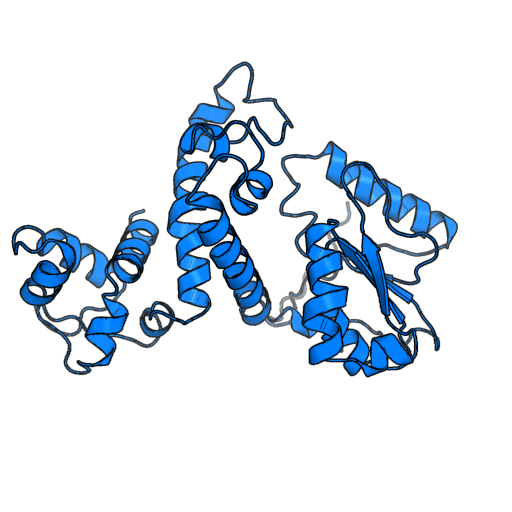 . TRP A 1 214 ? -21.032 3.309 1.227 1.00 96.19 214 TRP A O 1
ATOM 1652 N N . PRO A 1 215 ? -20.586 5.510 1.369 1.00 96.12 215 PRO A N 1
ATOM 1653 C CA . PRO A 1 215 ? -21.880 5.906 0.811 1.00 96.12 215 PRO A CA 1
ATOM 1654 C C . PRO A 1 215 ? -22.151 5.328 -0.584 1.00 96.12 215 PRO A C 1
ATOM 1656 O O . PRO A 1 215 ? -23.298 5.074 -0.937 1.00 96.12 215 PRO A O 1
ATOM 1659 N N . LYS A 1 216 ? -21.103 5.095 -1.387 1.00 94.62 216 LYS A N 1
ATOM 1660 C CA . LYS A 1 216 ? -21.234 4.542 -2.744 1.00 94.62 216 LYS A CA 1
ATOM 1661 C C . LYS A 1 216 ? -21.337 3.021 -2.755 1.00 94.62 216 LYS A C 1
ATOM 1663 O O . LYS A 1 216 ? -21.992 2.464 -3.630 1.00 94.62 216 LYS A O 1
ATOM 1668 N N . LEU A 1 217 ? -20.643 2.348 -1.838 1.00 93.62 217 LEU A N 1
ATOM 1669 C CA . LEU A 1 217 ? -20.462 0.894 -1.886 1.00 93.62 217 LEU A CA 1
ATOM 1670 C C . LEU A 1 217 ? -21.308 0.123 -0.868 1.00 93.62 217 LEU A C 1
ATOM 1672 O O . LEU A 1 217 ? -21.562 -1.069 -1.084 1.00 93.62 217 LEU A O 1
ATOM 1676 N N . TYR A 1 218 ? -21.697 0.752 0.245 1.00 94.94 218 TYR A N 1
ATOM 1677 C CA . TYR A 1 218 ? -22.535 0.146 1.280 1.00 94.94 218 TYR A CA 1
ATOM 1678 C C . TYR A 1 218 ? -23.276 1.189 2.151 1.00 94.94 218 TYR A C 1
ATOM 1680 O O . TYR A 1 218 ? -23.007 1.290 3.352 1.00 94.94 218 TYR A O 1
ATOM 1688 N N . PRO A 1 219 ? -24.209 1.965 1.569 1.00 95.00 219 PRO A N 1
ATOM 1689 C CA . PRO A 1 219 ? -24.954 2.995 2.299 1.00 95.00 219 PRO A CA 1
ATOM 1690 C C . PRO A 1 219 ? -25.777 2.426 3.464 1.00 95.00 219 PRO A C 1
ATOM 1692 O O . PRO A 1 219 ? -25.793 3.020 4.538 1.00 95.00 219 PRO A O 1
ATOM 1695 N N . ASP A 1 220 ? -26.359 1.233 3.309 1.00 95.44 220 ASP A N 1
ATOM 1696 C CA . ASP A 1 220 ? -27.189 0.587 4.333 1.00 95.44 220 ASP A CA 1
ATOM 1697 C C . ASP A 1 220 ? -26.469 0.432 5.678 1.00 95.44 220 ASP A C 1
ATOM 1699 O O . ASP A 1 220 ? -27.088 0.558 6.732 1.00 95.44 220 ASP A O 1
ATOM 1703 N N . ALA A 1 221 ? -25.157 0.165 5.683 1.00 94.12 221 ALA A N 1
ATOM 1704 C CA . ALA A 1 221 ? -24.393 0.058 6.927 1.00 94.12 221 ALA A CA 1
ATOM 1705 C C . ALA A 1 221 ? -24.334 1.391 7.687 1.00 94.12 221 ALA A C 1
ATOM 1707 O O . ALA A 1 221 ? -24.322 1.388 8.916 1.00 94.12 221 ALA A O 1
ATOM 1708 N N . ILE A 1 222 ? -24.326 2.516 6.967 1.00 95.12 222 ILE A N 1
ATOM 1709 C CA . ILE A 1 222 ? -24.371 3.860 7.550 1.00 95.12 222 ILE A CA 1
ATOM 1710 C C . ILE A 1 222 ? -25.781 4.137 8.075 1.00 95.12 222 ILE A C 1
ATOM 1712 O O . ILE A 1 222 ? -25.940 4.525 9.228 1.00 95.12 222 ILE A O 1
ATOM 1716 N N . GLU A 1 223 ? -26.806 3.890 7.255 1.00 94.38 223 GLU A N 1
ATOM 1717 C CA . GLU A 1 223 ? -28.210 4.149 7.606 1.00 94.38 223 GLU A CA 1
ATOM 1718 C C . GLU A 1 223 ? -28.675 3.334 8.818 1.00 94.38 223 GLU A C 1
ATOM 1720 O O . GLU A 1 223 ? -29.384 3.840 9.684 1.00 94.38 223 GLU A O 1
ATOM 1725 N N . THR A 1 224 ? -28.233 2.079 8.904 1.00 93.00 224 THR A N 1
ATOM 1726 C CA . THR A 1 224 ? -28.547 1.171 10.018 1.00 93.00 224 THR A CA 1
ATOM 1727 C C . THR A 1 224 ? -27.631 1.347 11.229 1.00 93.00 224 THR A C 1
ATOM 1729 O O . THR A 1 224 ? -27.815 0.655 12.226 1.00 93.00 224 THR A O 1
ATOM 1732 N N . GLY A 1 225 ? -26.648 2.253 11.172 1.00 94.06 225 GLY A N 1
ATOM 1733 C CA . GLY A 1 225 ? -25.716 2.503 12.276 1.00 94.06 225 GLY A CA 1
ATOM 1734 C C . GLY A 1 225 ? -24.739 1.354 12.554 1.00 94.06 225 GLY A C 1
ATOM 1735 O O . GLY A 1 225 ? -24.137 1.306 13.625 1.00 94.06 225 GLY A O 1
ATOM 1736 N N . ARG A 1 226 ? -24.557 0.434 11.599 1.00 95.75 226 ARG A N 1
ATOM 1737 C CA . ARG A 1 226 ? -23.651 -0.721 11.716 1.00 95.75 226 ARG A CA 1
ATOM 1738 C C . ARG A 1 226 ? -22.192 -0.399 11.416 1.00 95.75 226 ARG A C 1
ATOM 1740 O O . ARG A 1 226 ? -21.343 -1.272 11.562 1.00 95.75 226 ARG A O 1
ATOM 1747 N N . VAL A 1 227 ? -21.879 0.826 11.004 1.00 97.25 227 VAL A N 1
ATOM 1748 C CA . VAL A 1 227 ? -20.502 1.318 10.908 1.00 97.25 227 VAL A CA 1
ATOM 1749 C C . VAL A 1 227 ? -20.353 2.643 11.644 1.00 97.25 227 VAL A C 1
ATOM 1751 O O . VAL A 1 227 ? -21.162 3.556 11.487 1.00 97.25 227 VAL A O 1
ATOM 1754 N N . ASN A 1 228 ? -19.289 2.752 12.433 1.00 96.69 228 ASN A N 1
ATOM 1755 C CA . ASN A 1 228 ? -18.895 3.959 13.138 1.00 96.69 228 ASN A CA 1
ATOM 1756 C C . ASN A 1 228 ? -17.489 4.378 12.699 1.00 96.69 228 ASN A C 1
ATOM 1758 O O . ASN A 1 228 ? -16.536 3.611 12.823 1.00 96.69 228 ASN A O 1
ATOM 1762 N N . PHE A 1 229 ? -17.369 5.602 12.198 1.00 96.81 229 PHE A N 1
ATOM 1763 C CA . PHE A 1 229 ? -16.123 6.176 11.703 1.00 96.81 229 PHE A CA 1
ATOM 1764 C C . PHE A 1 229 ? -15.444 6.977 12.812 1.00 96.81 229 PHE A C 1
ATOM 1766 O O . PHE A 1 229 ? -16.022 7.931 13.342 1.00 96.81 229 PHE A O 1
ATOM 1773 N N . LYS A 1 230 ? -14.221 6.593 13.188 1.00 94.81 230 LYS A N 1
ATOM 1774 C CA . LYS A 1 230 ? -13.507 7.190 14.320 1.00 94.81 230 LYS A CA 1
ATOM 1775 C C . LYS A 1 230 ? -12.070 7.548 13.932 1.00 94.81 230 LYS A C 1
ATOM 1777 O O . LYS A 1 230 ? -11.219 6.662 13.928 1.00 94.81 230 LYS A O 1
ATOM 1782 N N . PRO A 1 231 ? -11.782 8.824 13.607 1.00 91.94 231 PRO A N 1
ATOM 1783 C CA . PRO A 1 231 ? -10.411 9.247 13.345 1.00 91.94 231 PRO A CA 1
ATOM 1784 C C . PRO A 1 231 ? -9.553 9.042 14.597 1.00 91.94 231 PRO A C 1
ATOM 1786 O O . PRO A 1 231 ? -10.027 9.291 15.704 1.00 91.94 231 PRO A O 1
ATOM 1789 N N . MET A 1 232 ? -8.325 8.565 14.415 1.00 86.31 232 MET A N 1
ATOM 1790 C CA . MET A 1 232 ? -7.395 8.262 15.500 1.00 86.31 232 MET A CA 1
ATOM 1791 C C . MET A 1 232 ? -5.948 8.311 15.004 1.00 86.31 232 MET A C 1
ATOM 1793 O O . MET A 1 232 ? -5.626 7.716 13.972 1.00 86.31 232 MET A O 1
ATOM 1797 N N . ASP A 1 233 ? -5.063 8.942 15.776 1.00 80.31 233 ASP A N 1
ATOM 1798 C CA . ASP A 1 233 ? -3.622 8.721 15.649 1.00 80.31 233 ASP A CA 1
ATOM 1799 C C . ASP A 1 233 ? -3.161 7.642 16.639 1.00 80.31 233 ASP A C 1
ATOM 1801 O O . ASP A 1 233 ? -2.951 7.886 17.826 1.00 80.31 233 ASP A O 1
ATOM 1805 N N . PHE A 1 234 ? -2.978 6.421 16.136 1.00 75.19 234 PHE A N 1
ATOM 1806 C CA . PHE A 1 234 ? -2.605 5.255 16.944 1.00 75.19 234 PHE A CA 1
ATOM 1807 C C . PHE A 1 234 ? -1.234 5.370 17.639 1.00 75.19 234 PHE A C 1
ATOM 1809 O O . PHE A 1 234 ? -0.915 4.538 18.486 1.00 75.19 234 PHE A O 1
ATOM 1816 N N . LEU A 1 235 ? -0.387 6.335 17.252 1.00 69.94 235 LEU A N 1
ATOM 1817 C CA . LEU A 1 235 ? 0.914 6.541 17.895 1.00 69.94 235 LEU A CA 1
ATOM 1818 C C . LEU A 1 235 ? 0.787 7.232 19.255 1.00 69.94 235 LEU A C 1
ATOM 1820 O O . LEU A 1 235 ? 1.697 7.124 20.077 1.00 69.94 235 LEU A O 1
ATOM 1824 N N . VAL A 1 236 ? -0.313 7.953 19.478 1.00 76.44 236 VAL A N 1
ATOM 1825 C CA . VAL A 1 236 ? -0.527 8.772 20.679 1.00 76.44 236 VAL A CA 1
ATOM 1826 C C . VAL A 1 236 ? -1.870 8.503 21.360 1.00 76.44 236 VAL A C 1
ATOM 1828 O O . VAL A 1 236 ? -2.037 8.849 22.527 1.00 76.44 236 VAL A O 1
ATOM 1831 N N . GLU A 1 237 ? -2.803 7.844 20.673 1.00 78.81 237 GLU A N 1
ATOM 1832 C CA . GLU A 1 237 ? -4.127 7.473 21.170 1.00 78.81 237 GLU A CA 1
ATOM 1833 C C . GLU A 1 237 ? -4.305 5.948 21.209 1.00 78.81 237 GLU A C 1
ATOM 1835 O O . GLU A 1 237 ? -3.700 5.205 20.435 1.00 78.81 237 GLU A O 1
ATOM 1840 N N . SER A 1 238 ? -5.166 5.475 22.113 1.00 81.50 238 SER A N 1
ATOM 1841 C CA . SER A 1 238 ? -5.571 4.065 22.170 1.00 81.50 238 SER A CA 1
ATOM 1842 C C . SER A 1 238 ? -6.847 3.820 21.354 1.00 81.50 238 SER A C 1
ATOM 1844 O O . SER A 1 238 ? -7.695 4.715 21.284 1.00 81.50 238 SER A O 1
ATOM 1846 N N . PRO A 1 239 ? -7.023 2.613 20.779 1.00 86.06 239 PRO A N 1
ATOM 1847 C CA . PRO A 1 239 ? -8.265 2.215 20.121 1.00 86.06 239 PRO A CA 1
ATOM 1848 C C . PRO A 1 239 ? -9.501 2.386 21.007 1.00 86.06 239 PRO A C 1
ATOM 1850 O O . PRO A 1 239 ? -9.406 2.347 22.237 1.00 86.06 239 PRO A O 1
ATOM 1853 N N . VAL A 1 240 ? -10.668 2.549 20.373 1.00 88.38 240 VAL A N 1
ATOM 1854 C CA . VAL A 1 240 ? -11.957 2.693 21.069 1.00 88.38 240 VAL A CA 1
ATOM 1855 C C . VAL A 1 240 ? -12.190 1.501 21.987 1.00 88.38 240 VAL A C 1
ATOM 1857 O O . VAL A 1 240 ? -12.310 0.373 21.521 1.00 88.38 240 VAL A O 1
ATOM 1860 N N . GLU A 1 241 ? -12.306 1.779 23.282 1.00 88.38 241 GLU A N 1
ATOM 1861 C CA . GLU A 1 241 ? -12.573 0.780 24.312 1.00 88.38 241 GLU A CA 1
ATOM 1862 C C . GLU A 1 241 ? -13.933 0.095 24.132 1.00 88.38 241 GLU A C 1
ATOM 1864 O O . GLU A 1 241 ? -14.869 0.653 23.559 1.00 88.38 241 GLU A O 1
ATOM 1869 N N . GLY A 1 242 ? -14.074 -1.108 24.698 1.00 87.81 242 GLY A N 1
ATOM 1870 C CA . GLY A 1 242 ? -15.365 -1.802 24.731 1.00 87.81 242 GLY A CA 1
ATOM 1871 C C . GLY A 1 242 ? -15.653 -2.709 23.536 1.00 87.81 242 GLY A C 1
ATOM 1872 O O . GLY A 1 242 ? -16.698 -3.354 23.539 1.00 87.81 242 GLY A O 1
ATOM 1873 N N . CYS A 1 243 ? -14.766 -2.781 22.538 1.00 89.81 243 CYS A N 1
ATOM 1874 C CA . CYS A 1 243 ? -15.020 -3.596 21.351 1.00 89.81 243 CYS A CA 1
ATOM 1875 C C . CYS A 1 243 ? -14.814 -5.096 21.610 1.00 89.81 243 CYS A C 1
ATOM 1877 O O . CYS A 1 243 ? -13.900 -5.484 22.333 1.00 89.81 243 CYS A O 1
ATOM 1879 N N . ASN A 1 244 ? -15.634 -5.945 20.981 1.00 92.38 244 ASN A N 1
ATOM 1880 C CA . ASN A 1 244 ? -15.559 -7.402 21.148 1.00 92.38 244 ASN A CA 1
ATOM 1881 C C . ASN A 1 244 ? -14.430 -8.059 20.360 1.00 92.38 244 ASN A C 1
ATOM 1883 O O . ASN A 1 244 ? -14.045 -9.175 20.683 1.00 92.38 244 ASN A O 1
ATOM 1887 N N . VAL A 1 245 ? -13.933 -7.418 19.307 1.00 91.44 245 VAL A N 1
ATOM 1888 C CA . VAL A 1 245 ? -12.755 -7.860 18.558 1.00 91.44 245 VAL A CA 1
ATOM 1889 C C . VAL A 1 245 ? -11.984 -6.622 18.128 1.00 91.44 245 VAL A C 1
ATOM 1891 O O . VAL A 1 245 ? -12.581 -5.684 17.605 1.00 91.44 245 VAL A O 1
ATOM 1894 N N . TYR A 1 246 ? -10.664 -6.634 18.298 1.00 89.44 246 TYR A N 1
ATOM 1895 C CA . TYR A 1 246 ? -9.773 -5.650 17.685 1.00 89.44 246 TYR A CA 1
ATOM 1896 C C . TYR A 1 246 ? -9.012 -6.335 16.562 1.00 89.44 246 TYR A C 1
ATOM 1898 O O . TYR A 1 246 ? -8.186 -7.215 16.791 1.00 89.44 246 TYR A O 1
ATOM 1906 N N . TYR A 1 247 ? -9.326 -5.948 15.335 1.00 87.31 247 TYR A N 1
ATOM 1907 C CA . TYR A 1 247 ? -8.668 -6.427 14.138 1.00 87.31 247 TYR A CA 1
ATOM 1908 C C . TYR A 1 247 ? -7.603 -5.415 13.720 1.00 87.31 247 TYR A C 1
ATOM 1910 O O . TYR A 1 247 ? -7.874 -4.223 13.600 1.00 87.31 247 TYR A O 1
ATOM 1918 N N . SER A 1 248 ? -6.376 -5.886 13.518 1.00 81.56 248 SER A N 1
ATOM 1919 C CA . SER A 1 248 ? -5.249 -5.059 13.097 1.00 81.56 248 SER A CA 1
ATOM 1920 C C . SER A 1 248 ? -4.417 -5.825 12.082 1.00 81.56 248 SER A C 1
ATOM 1922 O O . SER A 1 248 ? -3.945 -6.931 12.348 1.00 81.56 248 SER A O 1
ATOM 1924 N N . LYS A 1 249 ? -4.243 -5.243 10.895 1.00 72.75 249 LYS A N 1
ATOM 1925 C CA . LYS A 1 249 ? -3.575 -5.891 9.765 1.00 72.75 249 LYS A CA 1
ATOM 1926 C C . LYS A 1 249 ? -2.375 -5.081 9.301 1.00 72.75 249 LYS A C 1
ATOM 1928 O O . LYS A 1 249 ? -2.494 -3.895 9.022 1.00 72.75 249 LYS A O 1
ATOM 1933 N N . HIS A 1 250 ? -1.221 -5.740 9.165 1.00 61.38 250 HIS A N 1
ATOM 1934 C CA . HIS A 1 250 ? 0.051 -5.140 8.726 1.00 61.38 250 HIS A CA 1
ATOM 1935 C C . HIS A 1 250 ? 0.535 -3.937 9.555 1.00 61.38 250 HIS A C 1
ATOM 1937 O O . HIS A 1 250 ? 1.555 -3.343 9.215 1.00 61.38 250 HIS A O 1
ATOM 1943 N N . VAL A 1 251 ? -0.130 -3.600 10.664 1.00 55.97 251 VAL A N 1
ATOM 1944 C CA . VAL A 1 251 ? 0.290 -2.518 11.556 1.00 55.97 251 VAL A CA 1
ATOM 1945 C C . VAL A 1 251 ? 1.595 -2.910 12.233 1.00 55.97 251 VAL A C 1
ATOM 1947 O O . VAL A 1 251 ? 2.606 -2.253 12.016 1.00 55.97 251 VAL A O 1
ATOM 1950 N N . LEU A 1 252 ? 1.613 -4.056 12.922 1.00 49.41 252 LEU A N 1
ATOM 1951 C CA . LEU A 1 252 ? 2.766 -4.530 13.696 1.00 49.41 252 LEU A CA 1
ATOM 1952 C C . LEU A 1 252 ? 4.030 -4.744 12.844 1.00 49.41 252 LEU A C 1
ATOM 1954 O O . LEU A 1 252 ? 5.133 -4.435 13.288 1.00 49.41 252 LEU A O 1
ATOM 1958 N N . SER A 1 253 ? 3.886 -5.218 11.602 1.00 44.81 253 SER A N 1
ATOM 1959 C CA . SER A 1 253 ? 5.022 -5.462 10.701 1.00 44.81 253 SER A CA 1
ATOM 1960 C C . SER A 1 253 ? 5.654 -4.181 10.147 1.00 44.81 253 SER A C 1
ATOM 1962 O O . SER A 1 253 ? 6.846 -4.167 9.856 1.00 44.81 253 SER A O 1
ATOM 1964 N N . VAL A 1 254 ? 4.879 -3.101 9.996 1.00 46.91 254 VAL A N 1
ATOM 1965 C CA . VAL A 1 254 ? 5.371 -1.808 9.481 1.00 46.91 254 VAL A CA 1
ATOM 1966 C C . VAL A 1 254 ? 5.953 -0.947 10.610 1.00 46.91 254 VAL A C 1
ATOM 1968 O O . VAL A 1 254 ? 6.793 -0.084 10.356 1.00 46.91 254 VAL A O 1
ATOM 1971 N N . THR A 1 255 ? 5.568 -1.205 11.864 1.00 41.16 255 THR A N 1
ATOM 1972 C CA . THR A 1 255 ? 6.058 -0.479 13.044 1.00 41.16 255 THR A CA 1
ATOM 1973 C C . THR A 1 255 ? 7.190 -1.168 13.818 1.00 41.16 255 THR A C 1
ATOM 1975 O O . THR A 1 255 ? 7.566 -0.682 14.879 1.00 41.16 255 THR A O 1
ATOM 1978 N N . LEU A 1 256 ? 7.803 -2.237 13.297 1.00 33.62 256 LEU A N 1
ATOM 1979 C CA . LEU A 1 256 ? 8.987 -2.883 13.900 1.00 33.62 256 LEU A CA 1
ATOM 1980 C C . LEU A 1 256 ? 10.179 -1.936 14.199 1.00 33.62 256 LEU A C 1
ATOM 1982 O O . LEU A 1 256 ? 10.845 -2.155 15.210 1.00 33.62 256 LEU A O 1
ATOM 1986 N N . PRO A 1 257 ? 10.432 -0.845 13.439 1.00 41.91 257 PRO A N 1
ATOM 1987 C CA . PRO A 1 257 ? 11.410 0.179 13.832 1.00 41.91 257 PRO A CA 1
ATOM 1988 C C . PRO A 1 257 ? 10.944 1.099 14.978 1.00 41.91 257 PRO A C 1
ATOM 1990 O O . PRO A 1 257 ? 11.699 1.964 15.397 1.00 41.91 257 PRO A O 1
ATOM 1993 N N . TYR A 1 258 ? 9.716 0.936 15.480 1.00 45.41 258 TYR A N 1
ATOM 1994 C CA . TYR A 1 258 ? 9.072 1.715 16.545 1.00 45.41 258 TYR A CA 1
ATOM 1995 C C . TYR A 1 258 ? 8.575 0.772 17.642 1.00 45.41 258 TYR A C 1
ATOM 1997 O O . TYR A 1 258 ? 7.378 0.721 17.946 1.00 45.41 258 TYR A O 1
ATOM 2005 N N . LEU A 1 259 ? 9.493 0.008 18.244 1.00 41.44 259 LEU A N 1
ATOM 2006 C CA . LEU A 1 259 ? 9.179 -0.890 19.361 1.00 41.44 259 LEU A CA 1
ATOM 2007 C C . LEU A 1 259 ? 8.283 -0.210 20.412 1.00 41.44 259 LEU A C 1
ATOM 2009 O O . LEU A 1 259 ? 7.340 -0.833 20.878 1.00 41.44 259 LEU A O 1
ATOM 2013 N N . GLY A 1 260 ? 8.484 1.082 20.696 1.00 41.19 260 GLY A N 1
ATOM 2014 C CA . GLY A 1 260 ? 7.636 1.848 21.616 1.00 41.19 260 GLY A CA 1
ATOM 2015 C C . GLY A 1 260 ? 6.160 1.947 21.205 1.00 41.19 260 GLY A C 1
ATOM 2016 O O . GLY A 1 260 ? 5.295 1.738 22.046 1.00 41.19 260 GLY A O 1
ATOM 2017 N N . GLY A 1 261 ? 5.857 2.205 19.928 1.00 44.75 261 GLY A N 1
ATOM 2018 C CA . GLY A 1 261 ? 4.477 2.312 19.433 1.00 44.75 261 GLY A CA 1
ATOM 2019 C C . GLY A 1 261 ? 3.781 0.954 19.304 1.00 44.75 261 GLY A C 1
ATOM 2020 O O . GLY A 1 261 ? 2.609 0.828 19.644 1.00 44.75 261 GLY A O 1
ATOM 2021 N N . CYS A 1 262 ? 4.512 -0.090 18.890 1.00 43.25 262 CYS A N 1
ATOM 2022 C CA . CYS A 1 262 ? 3.984 -1.461 18.870 1.00 43.25 262 CYS A CA 1
ATOM 2023 C C . CYS A 1 262 ? 3.694 -1.976 20.276 1.00 43.25 262 CYS A C 1
ATOM 2025 O O . CYS A 1 262 ? 2.640 -2.557 20.505 1.00 43.25 262 CYS A O 1
ATOM 2027 N N . ILE A 1 263 ? 4.629 -1.763 21.208 1.00 50.78 263 ILE A N 1
ATOM 2028 C CA . ILE A 1 263 ? 4.465 -2.143 22.610 1.00 50.78 263 ILE A CA 1
ATOM 2029 C C . ILE A 1 263 ? 3.328 -1.330 23.224 1.00 50.78 263 ILE A C 1
ATOM 2031 O O . ILE A 1 263 ? 2.502 -1.915 23.903 1.00 50.78 263 ILE A O 1
ATOM 2035 N N . ALA A 1 264 ? 3.219 -0.026 22.952 1.00 51.31 264 ALA A N 1
ATOM 2036 C CA . ALA A 1 264 ? 2.113 0.790 23.450 1.00 51.31 264 ALA A CA 1
ATOM 2037 C C . ALA A 1 264 ? 0.755 0.308 22.922 1.00 51.31 264 ALA A C 1
ATOM 2039 O O . ALA A 1 264 ? -0.167 0.154 23.714 1.00 51.31 264 ALA A O 1
ATOM 2040 N N . LEU A 1 265 ? 0.639 -0.001 21.625 1.00 56.12 265 LEU A N 1
ATOM 2041 C CA . LEU A 1 265 ? -0.598 -0.530 21.047 1.00 56.12 265 LEU A CA 1
ATOM 2042 C C . LEU A 1 265 ? -0.915 -1.934 21.578 1.00 56.12 265 LEU A C 1
ATOM 2044 O O . LEU A 1 265 ? -2.046 -2.196 21.968 1.00 56.12 265 LEU A O 1
ATOM 2048 N N . SER A 1 266 ? 0.078 -2.824 21.637 1.00 57.00 266 SER A N 1
ATOM 2049 C CA . SER A 1 266 ? -0.077 -4.178 22.177 1.00 57.00 266 SER A CA 1
ATOM 2050 C C . SER A 1 266 ? -0.444 -4.148 23.659 1.00 57.00 266 SER A C 1
ATOM 2052 O O . SER A 1 266 ? -1.337 -4.880 24.060 1.00 57.00 266 SER A O 1
ATOM 2054 N N . LEU A 1 267 ? 0.175 -3.278 24.465 1.00 54.62 267 LEU A N 1
ATOM 2055 C CA . LEU A 1 267 ? -0.150 -3.090 25.881 1.00 54.62 267 LEU A CA 1
ATOM 2056 C C . LEU A 1 267 ? -1.514 -2.434 26.067 1.00 54.62 267 LEU A C 1
ATOM 2058 O O . LEU A 1 267 ? -2.237 -2.829 26.973 1.00 54.62 267 LEU A O 1
ATOM 2062 N N . ALA A 1 268 ? -1.884 -1.455 25.238 1.00 57.84 268 ALA A N 1
ATOM 2063 C CA . ALA A 1 268 ? -3.203 -0.829 25.282 1.00 57.84 268 ALA A CA 1
ATOM 2064 C C . ALA A 1 268 ? -4.288 -1.866 24.974 1.00 57.84 268 ALA A C 1
ATOM 2066 O O . ALA A 1 268 ? -5.210 -2.034 25.770 1.00 57.84 268 ALA A O 1
ATOM 2067 N N . LEU A 1 269 ? -4.116 -2.641 23.899 1.00 64.44 269 LEU A N 1
ATOM 2068 C CA . LEU A 1 269 ? -5.011 -3.740 23.545 1.00 64.44 269 LEU A CA 1
ATOM 2069 C C . LEU A 1 269 ? -5.032 -4.814 24.638 1.00 64.44 269 LEU A C 1
ATOM 2071 O O . LEU A 1 269 ? -6.106 -5.195 25.080 1.00 64.44 269 LEU A O 1
ATOM 2075 N N . GLN A 1 270 ? -3.884 -5.253 25.157 1.00 60.44 270 GLN A N 1
ATOM 2076 C CA . GLN A 1 270 ? -3.827 -6.236 26.246 1.00 60.44 270 GLN A CA 1
ATOM 2077 C C . GLN A 1 270 ? -4.468 -5.717 27.536 1.00 60.44 270 GLN A C 1
ATOM 2079 O O . GLN A 1 270 ? -5.138 -6.481 28.219 1.00 60.44 270 GLN A O 1
ATOM 2084 N N . THR A 1 271 ? -4.324 -4.432 27.865 1.00 57.25 271 THR A N 1
ATOM 2085 C CA . THR A 1 271 ? -4.964 -3.819 29.042 1.00 57.25 271 THR A CA 1
ATOM 2086 C C . THR A 1 271 ? -6.480 -3.772 28.867 1.00 57.25 271 THR A C 1
ATOM 2088 O O . THR A 1 271 ? -7.222 -4.127 29.785 1.00 57.25 271 THR A O 1
ATOM 2091 N N . GLN A 1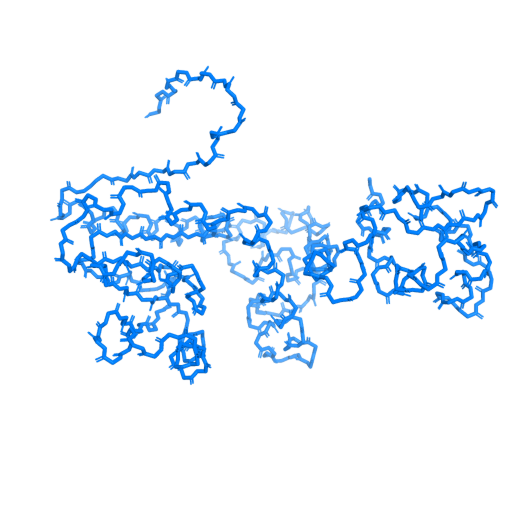 272 ? -6.949 -3.399 27.675 1.00 63.44 272 GLN A N 1
ATOM 2092 C CA . GLN A 1 272 ? -8.371 -3.371 27.332 1.00 63.44 272 GLN A CA 1
ATOM 2093 C C . GLN A 1 272 ? -8.978 -4.785 27.322 1.00 63.44 272 GLN A C 1
ATOM 2095 O O . GLN A 1 272 ? -10.044 -4.998 27.897 1.00 63.44 272 GLN A O 1
ATOM 2100 N N . LEU A 1 273 ? -8.276 -5.765 26.747 1.00 57.44 273 LEU A N 1
ATOM 2101 C CA . LEU A 1 273 ? -8.687 -7.172 26.699 1.00 57.44 273 LEU A CA 1
ATOM 2102 C C . LEU A 1 273 ? -8.640 -7.830 28.088 1.00 57.44 273 LEU A C 1
ATOM 2104 O O . LEU A 1 273 ? -9.562 -8.562 28.447 1.00 57.44 273 LEU A O 1
ATOM 2108 N N . ALA A 1 274 ? -7.631 -7.525 28.913 1.00 54.41 274 ALA A N 1
ATOM 2109 C CA . ALA A 1 274 ? -7.521 -8.010 30.291 1.00 54.41 274 ALA A CA 1
ATOM 2110 C C . ALA A 1 274 ? -8.641 -7.460 31.185 1.00 54.41 274 ALA A C 1
ATOM 2112 O O . ALA A 1 274 ? -9.163 -8.187 32.029 1.00 54.41 274 ALA A O 1
ATOM 2113 N N . GLY A 1 275 ? -9.071 -6.214 30.956 1.00 47.09 275 GLY A N 1
ATOM 2114 C CA . GLY A 1 275 ? -10.257 -5.638 31.596 1.00 47.09 275 GLY A CA 1
ATOM 2115 C C . GLY A 1 275 ? -11.572 -6.339 31.224 1.00 47.09 275 GLY A C 1
ATOM 2116 O O . GLY A 1 275 ? -12.560 -6.191 31.940 1.00 47.09 275 GLY A O 1
ATOM 2117 N N . GLN A 1 276 ? -11.583 -7.123 30.139 1.00 49.53 276 GLN A N 1
ATOM 2118 C CA . GLN A 1 276 ? -12.756 -7.822 29.600 1.00 49.53 276 GLN A CA 1
ATOM 2119 C C . GLN A 1 276 ? -12.643 -9.358 29.642 1.00 49.53 276 GLN A C 1
ATOM 2121 O O . GLN A 1 276 ? -13.578 -10.050 29.244 1.00 49.53 276 GLN A O 1
ATOM 2126 N N . GLY A 1 277 ? -11.531 -9.908 30.146 1.00 41.12 277 GLY A N 1
ATOM 2127 C CA . GLY A 1 277 ? -11.295 -11.355 30.223 1.00 41.12 277 GLY A CA 1
ATOM 2128 C C . GLY A 1 277 ? -11.029 -12.038 28.874 1.00 41.12 277 GLY A C 1
ATOM 2129 O O . GLY A 1 277 ? -11.297 -13.230 28.738 1.00 41.12 277 GLY A O 1
ATOM 2130 N N . MET A 1 278 ? -10.530 -11.303 27.878 1.00 47.03 278 MET A N 1
ATOM 2131 C CA . MET A 1 278 ? -10.297 -11.790 26.513 1.00 47.03 278 MET A CA 1
ATOM 2132 C C . MET A 1 278 ? -8.827 -12.180 26.264 1.00 47.03 278 MET A C 1
ATOM 2134 O O . MET A 1 278 ? -7.920 -11.593 26.852 1.00 47.03 278 MET A O 1
ATOM 2138 N N . GLN A 1 279 ? -8.588 -13.161 25.384 1.00 49.09 279 GLN A N 1
ATOM 2139 C CA . GLN A 1 279 ? -7.252 -13.633 24.980 1.00 49.09 279 GLN A CA 1
ATOM 2140 C C . GLN A 1 279 ? -6.839 -13.096 23.601 1.00 49.09 279 GLN A C 1
ATOM 2142 O O . GLN A 1 279 ? -7.681 -12.855 22.738 1.00 49.09 279 GLN A O 1
ATOM 2147 N N . GLU A 1 280 ? -5.532 -12.906 23.408 1.00 49.62 280 GLU A N 1
ATOM 2148 C CA . GLU A 1 280 ? -4.931 -12.523 22.128 1.00 49.62 280 GLU A CA 1
ATOM 2149 C C . GLU A 1 280 ? -4.768 -13.763 21.235 1.00 49.62 280 GLU A C 1
ATOM 2151 O O . GLU A 1 280 ? -3.957 -14.639 21.530 1.00 49.62 280 GLU A O 1
ATOM 2156 N N . ASP A 1 281 ? -5.518 -13.826 20.132 1.00 53.09 281 ASP A N 1
ATOM 2157 C CA . ASP A 1 281 ? -5.387 -14.886 19.131 1.00 53.09 281 ASP A CA 1
ATOM 2158 C C . ASP A 1 281 ? -4.626 -14.368 17.901 1.00 53.09 281 ASP A C 1
ATOM 2160 O O . ASP A 1 281 ? -5.120 -13.540 17.132 1.00 53.09 281 ASP A O 1
ATOM 2164 N N . SER A 1 282 ? -3.419 -14.888 17.680 1.00 46.41 282 SER A N 1
ATOM 2165 C CA . SER A 1 282 ? -2.636 -14.617 16.470 1.00 46.41 282 SER A CA 1
ATOM 2166 C C . SER A 1 282 ? -3.014 -15.603 15.359 1.00 46.41 282 SER A C 1
ATOM 2168 O O . SER A 1 282 ? -2.577 -16.754 15.372 1.00 46.41 282 SER A O 1
ATOM 2170 N N . TYR A 1 283 ? -3.792 -15.167 14.366 1.00 41.69 283 TYR A N 1
ATOM 2171 C CA . TYR A 1 283 ? -4.098 -15.980 13.184 1.00 41.69 283 TYR A CA 1
ATOM 2172 C C . TYR A 1 283 ? -2.999 -15.809 12.124 1.00 41.69 283 TYR A C 1
ATOM 2174 O O . TYR A 1 283 ? -3.013 -14.861 11.341 1.00 41.69 283 TYR A O 1
ATOM 2182 N N . TRP A 1 284 ? -2.035 -16.734 12.090 1.00 28.42 284 TRP A N 1
ATOM 2183 C CA . TRP A 1 284 ? -1.132 -16.906 10.947 1.00 28.42 284 TRP A CA 1
ATOM 2184 C C . TRP A 1 284 ? -1.754 -17.896 9.958 1.00 28.42 284 TRP A C 1
ATOM 2186 O O . TRP A 1 284 ? -1.991 -19.060 10.287 1.00 28.42 284 TRP A O 1
ATOM 2196 N N . CYS A 1 285 ? -2.032 -17.433 8.739 1.00 30.61 285 CYS A N 1
ATOM 2197 C CA . CYS A 1 285 ? -2.573 -18.257 7.661 1.00 30.61 285 CYS A CA 1
ATOM 2198 C C . CYS A 1 285 ? -1.505 -19.244 7.141 1.00 30.61 285 CYS A C 1
ATOM 2200 O O . CYS A 1 285 ? -0.854 -19.004 6.128 1.00 30.61 285 CYS A O 1
ATOM 2202 N N . GLU A 1 286 ? -1.315 -20.365 7.842 1.00 26.98 286 GLU A N 1
ATOM 2203 C CA . GLU A 1 286 ? -0.449 -21.485 7.422 1.00 26.98 286 GLU A CA 1
ATOM 2204 C C . GLU A 1 286 ? -1.228 -22.722 6.931 1.00 26.98 286 GLU A C 1
ATOM 2206 O O . GLU A 1 286 ? -0.646 -23.740 6.553 1.00 26.98 286 GLU A O 1
ATOM 2211 N N . LYS A 1 287 ? -2.563 -22.673 6.854 1.00 28.52 287 LYS A N 1
ATOM 2212 C CA . LYS A 1 287 ? -3.378 -23.833 6.451 1.00 28.52 287 LYS A CA 1
ATOM 2213 C C . LYS A 1 287 ? -3.581 -23.948 4.934 1.00 28.52 287 LYS A C 1
ATOM 2215 O O . LYS A 1 287 ? -4.704 -24.031 4.451 1.00 28.52 287 LYS A O 1
ATOM 2220 N N . ARG A 1 288 ? -2.494 -24.071 4.167 1.00 33.31 288 ARG A N 1
ATOM 2221 C CA . ARG A 1 288 ? -2.568 -24.675 2.813 1.00 33.31 288 ARG A CA 1
ATOM 2222 C C . ARG A 1 288 ? -1.486 -25.700 2.491 1.00 33.31 288 ARG A C 1
ATOM 2224 O O . ARG A 1 288 ? -1.655 -26.455 1.539 1.00 33.31 288 ARG A O 1
ATOM 2231 N N . TYR A 1 289 ? -0.458 -25.834 3.325 1.00 30.02 289 TYR A N 1
ATOM 2232 C CA . TYR A 1 289 ? 0.501 -26.932 3.221 1.00 30.02 289 TYR A CA 1
ATOM 2233 C C . TYR A 1 289 ? 0.517 -27.690 4.542 1.00 30.02 289 TYR A C 1
ATOM 2235 O O . TYR A 1 289 ? 0.906 -27.169 5.579 1.00 30.02 289 TYR A O 1
ATOM 2243 N N . GLY A 1 290 ? -0.004 -28.917 4.518 1.00 31.47 290 GLY A N 1
ATOM 2244 C CA . GLY A 1 290 ? -0.115 -29.755 5.701 1.00 31.47 290 GLY A CA 1
ATOM 2245 C C . GLY A 1 290 ? 1.253 -30.106 6.274 1.00 31.47 290 GLY A C 1
ATOM 2246 O O . GLY A 1 290 ? 1.856 -31.094 5.872 1.00 31.47 290 GLY A O 1
ATOM 2247 N N . THR A 1 291 ? 1.700 -29.357 7.272 1.00 29.20 291 THR A N 1
ATOM 2248 C CA . THR A 1 291 ? 2.747 -29.791 8.194 1.00 29.20 291 THR A CA 1
ATOM 2249 C C . THR A 1 291 ? 2.302 -29.487 9.613 1.00 29.20 291 THR A C 1
ATOM 2251 O O . THR A 1 291 ? 2.204 -28.338 10.023 1.00 29.20 291 THR A O 1
ATOM 2254 N N . LYS A 1 292 ? 2.008 -30.550 10.371 1.00 31.02 292 LYS A N 1
ATOM 2255 C CA . LYS A 1 292 ? 1.888 -30.482 11.829 1.00 31.02 292 LYS A CA 1
ATOM 2256 C C . LYS A 1 292 ? 3.217 -29.965 12.379 1.00 31.02 292 LYS A C 1
ATOM 2258 O O . LYS A 1 292 ? 4.217 -30.671 12.263 1.00 31.02 292 LYS A O 1
ATOM 2263 N N . GLN A 1 293 ? 3.220 -28.804 13.020 1.00 31.36 293 GLN A N 1
ATOM 2264 C CA . GLN A 1 293 ? 4.254 -28.474 13.992 1.00 31.36 293 GLN A CA 1
ATOM 2265 C C . GLN A 1 293 ? 3.615 -28.223 15.355 1.00 31.36 293 GLN A C 1
ATOM 2267 O O . GLN A 1 293 ? 2.625 -27.511 15.498 1.00 31.36 293 GLN A O 1
ATOM 2272 N N . SER A 1 294 ? 4.155 -28.949 16.329 1.00 27.19 294 SER A N 1
ATOM 2273 C CA . SER A 1 294 ? 3.840 -28.920 17.751 1.00 27.19 294 SER A CA 1
ATOM 2274 C C . SER A 1 294 ? 4.150 -27.543 18.354 1.00 27.19 294 SER A C 1
ATOM 2276 O O . SER A 1 294 ? 5.023 -26.849 17.830 1.00 27.19 294 SER A O 1
ATOM 2278 N N . PRO A 1 295 ? 3.500 -27.153 19.464 1.00 28.84 295 PRO A N 1
ATOM 2279 C CA . PRO A 1 295 ? 3.679 -25.825 20.032 1.00 28.84 295 PRO A CA 1
ATOM 2280 C C . PRO A 1 295 ? 5.102 -25.648 20.569 1.00 28.84 295 PRO A C 1
ATOM 2282 O O . PRO A 1 295 ? 5.579 -26.441 21.384 1.00 28.84 295 PRO A O 1
ATOM 2285 N N . ILE A 1 296 ? 5.769 -24.592 20.106 1.00 26.53 296 ILE A N 1
ATOM 2286 C CA . ILE A 1 296 ? 6.955 -24.039 20.752 1.00 26.53 296 ILE A CA 1
ATOM 2287 C C . ILE A 1 296 ? 6.434 -23.135 21.868 1.00 26.53 296 ILE A C 1
ATOM 2289 O O . ILE A 1 296 ? 5.820 -22.108 21.595 1.00 26.53 296 ILE A O 1
ATOM 2293 N N . ASN A 1 297 ? 6.648 -23.551 23.116 1.00 24.66 297 ASN A N 1
ATOM 2294 C CA . ASN A 1 297 ? 6.464 -22.688 24.279 1.00 24.66 297 ASN A CA 1
ATOM 2295 C C . ASN A 1 297 ? 7.521 -21.574 24.252 1.00 24.66 297 ASN A C 1
ATOM 2297 O O . ASN A 1 297 ? 8.718 -21.875 24.195 1.00 24.66 297 ASN A O 1
ATOM 2301 N N . LEU A 1 298 ? 7.068 -20.327 24.356 1.00 29.83 298 LEU A N 1
ATOM 2302 C CA . LEU A 1 298 ? 7.808 -19.223 24.966 1.00 29.83 298 LEU A CA 1
ATOM 2303 C C . LEU A 1 298 ? 7.059 -18.804 26.230 1.00 29.83 298 LEU A C 1
ATOM 2305 O O . LEU A 1 298 ? 5.815 -18.705 26.151 1.00 29.83 298 LEU A O 1
#

Sequence (298 aa):
MFEPACIRIVIDFKIADYLLAKPEGLHVSELAGIVSGKASNGSCIAFCLTIQRLLVDLDVFANNRLSMALVSGDGIAMYATVITDETNKSASMLTENLRDPDWGQSYSPTHVPFNSWSKYPSSIYSWYEGIGTDSGVMRGAHFSQAIKEWNVTTETSMIIDEYPWVALHDGATVCDVRGGIGSISMQLAKAHTHLHIVLQDLPTQIQSAQNDIWPKLYPDAIETGRVNFKPMDFLVESPVEGCNVYYSKHVLSVTLPYLGGCIALSLALQTQLAGQGMQEDSYWCEKRYGTKQSPINL

Radius of gyration: 22.94 Å; Cα contacts (8 Å, |Δi|>4): 396; chains: 1; bounding box: 55×50×63 Å

Solvent-accessible surface area (backbone atoms only — not comparable to full-atom values): 16680 Å² total; per-residue (Å²): 132,62,61,48,60,28,52,42,51,35,46,79,61,38,46,38,49,62,26,66,85,26,84,90,31,45,46,34,56,60,56,15,35,73,69,64,77,40,57,87,49,20,68,63,49,45,51,32,39,46,75,69,62,23,60,76,52,94,62,23,34,24,72,43,86,70,45,56,43,37,19,86,87,36,43,57,28,39,33,50,48,47,47,42,43,61,49,46,53,14,58,73,30,43,66,62,38,54,68,33,88,79,33,39,83,44,61,50,76,49,48,38,26,51,24,72,59,70,66,46,85,55,38,71,63,48,36,26,71,27,64,95,36,92,64,18,43,63,50,31,51,41,50,56,48,13,53,56,33,50,41,58,77,68,49,55,68,48,60,65,74,72,48,73,66,82,79,52,58,83,65,36,31,38,30,29,50,60,40,50,64,30,71,63,60,52,51,36,48,66,77,40,71,50,42,24,39,35,43,24,15,46,60,70,37,31,50,43,17,65,71,63,46,38,59,75,76,46,42,64,40,56,77,72,62,34,47,44,84,41,62,42,57,65,82,86,45,75,79,80,79,91,52,76,37,80,46,71,64,72,52,69,77,73,33,63,70,28,58,66,46,45,48,48,48,50,50,47,51,49,52,56,29,58,77,69,76,54,81,90,79,84,85,73,94,60,91,84,62,98,68,95,74,80,87,80,87,128

InterPro domains:
  IPR029063 S-adenosyl-L-methionine-dependent methyltransferase superfamily [G3DSA:3.40.50.150] (75-254)
  IPR029063 S-adenosyl-L-methionine-dependent methyltransferase superfamily [SSF53335] (159-252)

Foldseek 3Di:
DCQLVLLLLCQVLQVQVVLVVPQVFDALQVVCCSRPVDSVCSVVNCVSQVSVVQDDDDRGGHDDPVCNCCHPPRLSVLLSNCCSPQVVQLVVCLVVLLPDPVLNLDLDQQSGSSCVRVVDRDHLVCQCVQPVHPCNVVNVVSVVSNVVVVCVVVVVLVVLPVDPLVPDDQAAEEEEAQCQLVPSVVVSCVSRVSYAYEYEEAPVRLCCNVPPNCCVPPVVCVVVNSYHRDYDDLQPDETDADHPHYDYDCPLVVSPSPCPSNCVHVVSVVVRCVVVVHDDDDDDPPPPDDDDDDDDDD

Nearest PDB structures (foldseek):
  8pha-assembly1_A  TM=8.417E-01  e=5.664E-17  Pleurotus sapidus
  7wh9-assembly1_C-2  TM=7.345E-01  e=5.197E-14  Aspergillus terreus
  7wh9-assembly1_A-2  TM=7.281E-01  e=2.394E-13  Aspergillus terreus
  7wh9-assembly1_B-2  TM=7.124E-01  e=1.676E-13  Aspergillus terreus
  6nei-assembly1_B  TM=6.491E-01  e=1.124E-05  Thalictrum flavum subsp. glaucum

Mean predicted aligned error: 11.49 Å

pLDDT: mean 78.73, std 17.86, range [24.66, 97.5]

Secondary structure (DSSP, 8-state):
--HHHHHHHHHHTTHHHHHHT-TT-EEHHHHHHHHHSSGGGHHHHHHHHHHTT-EEETTEE---TTGGGGSTT-HHHHHHHHIIIIIHHHHTTHHHHHH-TTTTT---TTSSHHHHHH--SS-HHHHHTTTT-TTHHHHHHHHHHHHHHHHHHTTGGGHHHHS-GGGSPTT-EEEEET-TTTHHHHHHHHH-TT-EEEEEE-HHHHHHIIIIIHHHH-HHHHHTT-EEEEE--TTTSPPPTT-SEEEE-SHHHH-TT-HHHHHHHHHHHHHHHHTTT---------TTS---------

Organism: Armillaria ostoyae (NCBI:txid47428)